Protein AF-A0AAN6GPB0-F1 (afdb_monomer)

Nearest PDB structures (foldseek):
  2bkr-assembly1_A  TM=7.597E-01  e=5.118E-11  Homo sapiens
  2bkq-assembly4_D  TM=7.577E-01  e=2.024E-08  Homo sapiens
  2g4d-assembly2_C  TM=6.267E-01  e=2.823E-06  Homo sapiens
  1tgz-assembly1_A  TM=6.254E-01  e=3.151E-06  Homo sapiens
  2ckg-assembly2_B  TM=5.865E-01  e=1.923E-06  Homo sapiens

Sequence (268 aa):
MANSDDPVAFSFNGSTVYDSDIQTLAPEEWVGDAIIMLLFSLLEEEAHSSDIELWSPAVVQLLCTTDESSLDPSTASSLFPPKRKINILPNSSTMSSHWSLLLIYSPPSSSHTTAYHFDSMEPHNAHAAARSNANFASAFDRMPTQIRAVGQGGWSTTSDQGDAGAGAVLQSQENAWDCGVYVLALTNGLVHRLSQSSIGGGRDERAQLERVISEVVEANGSPAFIESWRSSFCAWVRKWQEEANGGGGVWDKMEEVVEALGPWAPHE

Structure (mmCIF, N/CA/C/O backbone):
data_AF-A0AAN6GPB0-F1
#
_entry.id   AF-A0AAN6GPB0-F1
#
loop_
_atom_site.group_PDB
_atom_site.id
_atom_site.type_symbol
_atom_site.label_atom_id
_atom_site.label_alt_id
_atom_site.label_comp_id
_atom_site.label_asym_id
_atom_site.label_entity_id
_atom_site.label_seq_id
_atom_site.pdbx_PDB_ins_code
_atom_site.Cartn_x
_atom_site.Cartn_y
_atom_site.Cartn_z
_atom_site.occupancy
_atom_site.B_iso_or_equiv
_atom_site.auth_seq_id
_atom_site.auth_comp_id
_atom_site.auth_asym_id
_atom_site.auth_atom_id
_atom_site.pdbx_PDB_model_num
ATOM 1 N N . MET A 1 1 ? 2.583 -11.424 27.999 1.00 37.38 1 MET A N 1
ATOM 2 C CA . MET A 1 1 ? 1.436 -11.010 28.831 1.00 37.38 1 MET A CA 1
ATOM 3 C C . MET A 1 1 ? 0.702 -9.981 27.998 1.00 37.38 1 MET A C 1
ATOM 5 O O . MET A 1 1 ? 1.335 -8.994 27.657 1.00 37.38 1 MET A O 1
ATOM 9 N N . ALA A 1 2 ? -0.518 -10.274 27.542 1.00 39.88 2 ALA A N 1
ATOM 10 C CA . ALA A 1 2 ? -1.310 -9.303 26.790 1.00 39.88 2 ALA A CA 1
ATOM 11 C C . ALA A 1 2 ? -1.556 -8.099 27.705 1.00 39.88 2 ALA A C 1
ATOM 13 O O . ALA A 1 2 ? -1.964 -8.286 28.852 1.00 39.88 2 ALA A O 1
ATOM 14 N N . ASN A 1 3 ? -1.191 -6.907 27.247 1.00 43.50 3 ASN A N 1
ATOM 15 C CA . ASN A 1 3 ? -1.392 -5.691 28.015 1.00 43.50 3 ASN A CA 1
ATOM 16 C C . ASN A 1 3 ? -2.907 -5.483 28.139 1.00 43.50 3 ASN A C 1
ATOM 18 O O . ASN A 1 3 ? -3.593 -5.456 27.125 1.00 43.50 3 ASN A O 1
ATOM 22 N N . SER A 1 4 ? -3.443 -5.383 29.356 1.00 57.19 4 SER A N 1
ATOM 23 C CA . SER A 1 4 ? -4.879 -5.147 29.583 1.00 57.19 4 SER A CA 1
ATOM 24 C C . SER A 1 4 ? -5.341 -3.746 29.170 1.00 57.19 4 SER A C 1
ATOM 26 O O . SER A 1 4 ? -6.515 -3.430 29.336 1.00 57.19 4 SER A O 1
ATOM 28 N N . ASP A 1 5 ? -4.419 -2.913 28.687 1.00 84.00 5 ASP A N 1
ATOM 29 C CA . ASP A 1 5 ? -4.603 -1.473 28.521 1.00 84.00 5 ASP A CA 1
ATOM 30 C C . ASP A 1 5 ? -4.918 -1.057 27.073 1.00 84.00 5 ASP A C 1
ATOM 32 O O . ASP A 1 5 ? -5.225 0.108 26.847 1.00 84.00 5 ASP A O 1
ATOM 36 N N . ASP A 1 6 ? -4.872 -1.984 26.108 1.00 91.62 6 ASP A N 1
ATOM 37 C CA . ASP A 1 6 ? -5.216 -1.725 24.702 1.00 91.62 6 ASP A CA 1
ATOM 38 C C . ASP A 1 6 ? -6.155 -2.825 24.174 1.00 91.62 6 ASP A C 1
ATOM 40 O O . ASP A 1 6 ? -5.703 -3.936 23.869 1.00 91.62 6 ASP A O 1
ATOM 44 N N . PRO A 1 7 ? -7.478 -2.591 24.175 1.00 93.12 7 PRO A N 1
ATOM 45 C CA . PRO A 1 7 ? -8.447 -3.596 23.769 1.00 93.12 7 PRO A CA 1
ATOM 46 C C . PRO A 1 7 ? -8.415 -3.825 22.254 1.00 93.12 7 PRO A C 1
ATOM 48 O O . PRO A 1 7 ? -8.090 -2.942 21.462 1.00 93.12 7 PRO A O 1
ATOM 51 N N . VAL A 1 8 ? -8.789 -5.041 21.851 1.00 95.00 8 VAL A N 1
ATOM 52 C CA . VAL A 1 8 ? -9.062 -5.346 20.443 1.00 95.00 8 VAL A CA 1
ATOM 53 C C . VAL A 1 8 ? -10.293 -4.553 20.019 1.00 95.00 8 VAL A C 1
ATOM 55 O O . VAL A 1 8 ? -11.353 -4.723 20.621 1.00 95.00 8 VAL A O 1
ATOM 58 N N . ALA A 1 9 ? -10.157 -3.745 18.970 1.00 96.25 9 ALA A N 1
ATOM 59 C CA . ALA A 1 9 ? -11.273 -3.041 18.358 1.00 96.25 9 ALA A CA 1
ATOM 60 C C . ALA A 1 9 ? -12.100 -4.009 17.505 1.00 96.25 9 ALA A C 1
ATOM 62 O O . ALA A 1 9 ? -13.309 -4.118 17.682 1.00 96.25 9 ALA A O 1
ATOM 63 N N . PHE A 1 10 ? -11.446 -4.742 16.598 1.00 96.44 10 PHE A N 1
ATOM 64 C CA . PHE A 1 10 ? -12.061 -5.791 15.782 1.00 96.44 10 PHE A CA 1
ATOM 65 C C . PHE A 1 10 ? -11.001 -6.669 15.101 1.00 96.44 10 PHE A C 1
ATOM 67 O O . PHE A 1 10 ? -9.800 -6.404 15.157 1.00 96.44 10 PHE A O 1
ATOM 74 N N . SER A 1 11 ? -11.440 -7.736 14.438 1.00 95.38 11 SER A N 1
ATOM 75 C CA . SER A 1 11 ? -10.622 -8.530 13.523 1.00 95.38 11 SER A CA 1
ATOM 76 C C . SER A 1 11 ? -11.310 -8.694 12.172 1.00 95.38 11 SER A C 1
ATOM 78 O O . SER A 1 11 ? -12.523 -8.890 12.109 1.00 95.38 11 SER A O 1
ATOM 80 N N . PHE A 1 12 ? -10.523 -8.628 11.102 1.00 95.19 12 PHE A N 1
ATOM 81 C CA . PHE A 1 12 ? -10.982 -8.835 9.738 1.00 95.19 12 PHE A CA 1
ATOM 82 C C . PHE A 1 12 ? -10.009 -9.672 8.923 1.00 95.19 12 PHE A C 1
ATOM 84 O O . PHE A 1 12 ? -8.829 -9.331 8.854 1.00 95.19 12 PHE A O 1
ATOM 91 N N . ASN A 1 13 ? -10.505 -10.749 8.309 1.00 91.88 13 ASN A N 1
ATOM 92 C CA . ASN A 1 13 ? -9.720 -11.651 7.458 1.00 91.88 13 ASN A CA 1
ATOM 93 C C . ASN A 1 13 ? -8.367 -12.027 8.111 1.00 91.88 13 ASN A C 1
ATOM 95 O O . ASN A 1 13 ? -7.285 -11.825 7.563 1.00 91.88 13 ASN A O 1
ATOM 99 N N . GLY A 1 14 ? -8.421 -12.454 9.379 1.00 86.56 14 GLY A N 1
ATOM 100 C CA . GLY A 1 14 ? -7.241 -12.813 10.179 1.00 86.56 14 GLY A CA 1
ATOM 101 C C . GLY A 1 14 ? -6.353 -11.651 10.661 1.00 86.56 14 GLY A C 1
ATOM 102 O O . GLY A 1 14 ? -5.420 -11.895 11.425 1.00 86.56 14 GLY A O 1
ATOM 103 N N . SER A 1 15 ? -6.634 -10.403 10.274 1.00 89.56 15 SER A N 1
ATOM 104 C CA . SER A 1 15 ? -5.953 -9.200 10.776 1.00 89.56 15 SER A CA 1
ATOM 105 C C . SER A 1 15 ? -6.679 -8.642 11.996 1.00 89.56 15 SER A C 1
ATOM 107 O O . SER A 1 15 ? -7.864 -8.338 11.921 1.00 89.56 15 SER A O 1
ATOM 109 N N . THR A 1 16 ? -5.982 -8.477 13.118 1.00 94.62 16 THR A N 1
ATOM 110 C CA . THR A 1 16 ? -6.544 -7.885 14.343 1.00 94.62 16 THR A CA 1
ATOM 111 C C . THR A 1 16 ? -6.118 -6.427 14.467 1.00 94.62 16 THR A C 1
ATOM 113 O O . THR A 1 16 ? -4.934 -6.127 14.336 1.00 94.62 16 THR A O 1
ATOM 116 N N . VAL A 1 17 ? -7.083 -5.550 14.744 1.00 96.94 17 VAL A N 1
ATOM 117 C CA . VAL A 1 17 ? -6.896 -4.108 14.939 1.00 96.94 17 VAL A CA 1
ATOM 118 C C . VAL A 1 17 ? -7.246 -3.768 16.385 1.00 96.94 17 VAL A C 1
ATOM 120 O O . VAL A 1 17 ? -8.299 -4.177 16.884 1.00 96.94 17 VAL A O 1
ATOM 123 N N . TYR A 1 18 ? -6.368 -3.030 17.057 1.00 96.88 18 TYR A N 1
ATOM 124 C CA . TYR A 1 18 ? -6.558 -2.548 18.424 1.00 96.88 18 TYR A CA 1
ATOM 125 C C . TYR A 1 18 ? -7.022 -1.087 18.439 1.00 96.88 18 TYR A C 1
ATOM 127 O O . TYR A 1 18 ? -6.919 -0.369 17.440 1.00 96.88 18 TYR A O 1
ATOM 135 N N . ASP A 1 19 ? -7.526 -0.624 19.581 1.00 96.06 19 ASP A N 1
ATOM 136 C CA . ASP A 1 19 ? -7.949 0.770 19.745 1.00 96.06 19 ASP A CA 1
ATOM 137 C C . ASP A 1 19 ? -6.802 1.752 19.462 1.00 96.06 19 ASP A C 1
ATOM 139 O O . ASP A 1 19 ? -7.017 2.785 18.818 1.00 96.06 19 ASP A O 1
ATOM 143 N N . SER A 1 20 ? -5.580 1.429 19.899 1.00 96.94 20 SER A N 1
ATOM 144 C CA . SER A 1 20 ? -4.397 2.251 19.621 1.00 96.94 20 SER A CA 1
ATOM 145 C C . SER A 1 20 ? -4.041 2.321 18.130 1.00 96.94 20 SER A C 1
ATOM 147 O O . SER A 1 20 ? -3.621 3.377 17.656 1.00 96.94 20 SER A O 1
ATOM 149 N N . ASP A 1 21 ? -4.292 1.261 17.355 1.00 97.81 21 ASP A N 1
ATOM 150 C CA . ASP A 1 21 ? -4.063 1.268 15.907 1.00 97.81 21 ASP A CA 1
ATOM 151 C C . ASP A 1 21 ? -4.998 2.265 15.212 1.00 97.81 21 ASP A C 1
ATOM 153 O O . ASP A 1 21 ? -4.566 3.039 14.355 1.00 97.81 21 ASP A O 1
ATOM 157 N N . ILE A 1 22 ? -6.273 2.309 15.614 1.00 97.44 22 ILE A N 1
ATOM 158 C CA . ILE A 1 22 ? -7.265 3.248 15.061 1.00 97.44 22 ILE A CA 1
ATOM 159 C C . ILE A 1 22 ? -6.884 4.699 15.379 1.00 97.44 22 ILE A C 1
ATOM 161 O O . ILE A 1 22 ? -7.144 5.597 14.573 1.00 97.44 22 ILE A O 1
ATOM 165 N N . GLN A 1 23 ? -6.232 4.955 16.518 1.00 96.88 23 GLN A N 1
ATOM 166 C CA . GLN A 1 23 ? -5.749 6.298 16.858 1.00 96.88 23 GLN A CA 1
ATOM 167 C C . GLN A 1 23 ? -4.729 6.821 15.839 1.00 96.88 23 GLN A C 1
ATOM 169 O O . GLN A 1 23 ? -4.711 8.023 15.591 1.00 96.88 23 GLN A O 1
ATOM 174 N N . THR A 1 24 ? -3.977 5.947 15.159 1.00 97.12 24 THR A N 1
ATOM 175 C CA . THR A 1 24 ? -3.015 6.357 14.117 1.00 97.12 24 THR A CA 1
ATOM 176 C C . THR A 1 24 ? -3.666 7.012 12.888 1.00 97.12 24 THR A C 1
ATOM 178 O O . THR A 1 24 ? -2.996 7.703 12.118 1.00 97.12 24 THR A O 1
ATOM 181 N N . LEU A 1 25 ? -4.985 6.849 12.715 1.00 96.88 25 LEU A N 1
ATOM 182 C CA . LEU A 1 25 ? -5.784 7.527 11.688 1.00 96.88 25 LEU A CA 1
ATOM 183 C C . LEU A 1 25 ? -6.300 8.909 12.118 1.00 96.88 25 LEU A C 1
ATOM 185 O O . LEU A 1 25 ? -6.892 9.616 11.299 1.00 96.88 25 LEU A O 1
ATOM 189 N N . ALA A 1 26 ? -6.115 9.318 13.376 1.00 95.88 26 ALA A N 1
ATOM 190 C CA . ALA A 1 26 ? -6.510 10.650 13.828 1.00 95.88 26 ALA A CA 1
ATOM 191 C C . ALA A 1 26 ? -5.712 11.751 13.096 1.00 95.88 26 ALA A C 1
ATOM 193 O O . ALA A 1 26 ? -4.647 11.475 12.540 1.00 95.88 26 ALA A O 1
ATOM 194 N N . PRO A 1 27 ? -6.208 13.000 13.041 1.00 94.50 27 PRO A N 1
ATOM 195 C CA . PRO A 1 27 ? -5.426 14.111 12.506 1.00 94.50 27 PRO A CA 1
ATOM 196 C C . PRO A 1 27 ? -4.068 14.215 13.204 1.00 94.50 27 PRO A C 1
ATOM 198 O O . PRO A 1 27 ? -3.982 13.984 14.405 1.00 94.50 27 PRO A O 1
ATOM 201 N N . GLU A 1 28 ? -3.031 14.574 12.449 1.00 95.44 28 GLU A N 1
ATOM 202 C CA . GLU A 1 28 ? -1.655 14.751 12.943 1.00 95.44 28 GLU A CA 1
ATOM 203 C C . GLU A 1 28 ? -0.928 13.471 13.399 1.00 95.44 28 GLU A C 1
ATOM 205 O O . GLU A 1 28 ? 0.265 13.518 13.698 1.00 95.44 28 GLU A O 1
ATOM 210 N N . GLU A 1 29 ? -1.593 12.313 13.360 1.00 96.69 29 GLU A N 1
ATOM 211 C CA . GLU A 1 29 ? -1.015 11.024 13.745 1.00 96.69 29 GLU A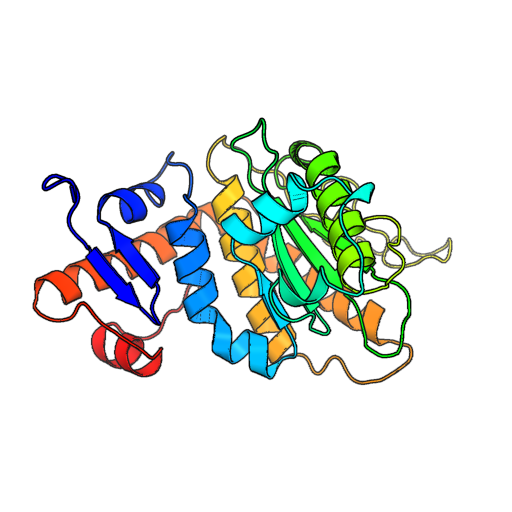 CA 1
ATOM 212 C C . GLU A 1 29 ? -0.429 10.245 12.562 1.00 96.69 29 GLU A C 1
ATOM 214 O O . GLU A 1 29 ? -0.862 10.357 11.407 1.00 96.69 29 GLU A O 1
ATOM 219 N N . TRP A 1 30 ? 0.583 9.432 12.856 1.00 95.69 30 TRP A N 1
ATOM 220 C CA . TRP A 1 30 ? 1.328 8.670 11.857 1.00 95.69 30 TRP A CA 1
ATOM 221 C C . TRP A 1 30 ? 0.726 7.281 11.712 1.00 95.69 30 TRP A C 1
ATOM 223 O O . TRP A 1 30 ? 0.747 6.506 12.664 1.00 95.69 30 TRP A O 1
ATOM 233 N N . VAL A 1 31 ? 0.233 6.961 10.514 1.00 96.06 31 VAL A N 1
ATOM 234 C CA . VAL A 1 31 ? -0.371 5.657 10.206 1.00 96.06 31 VAL A CA 1
ATOM 235 C C . VAL A 1 31 ? 0.607 4.521 10.523 1.00 96.06 31 VAL A C 1
ATOM 237 O O . VAL A 1 31 ? 1.743 4.512 10.038 1.00 96.06 31 VAL A O 1
ATOM 240 N N . GLY A 1 32 ? 0.140 3.557 11.318 1.00 94.88 32 GLY A N 1
ATOM 241 C CA . GLY A 1 32 ? 0.897 2.360 11.683 1.00 94.88 32 GLY A CA 1
ATOM 242 C C . GLY A 1 32 ? 0.669 1.167 10.749 1.00 94.88 32 GLY A C 1
ATOM 243 O O . GLY A 1 32 ? -0.266 1.138 9.944 1.00 94.88 32 GLY A O 1
ATOM 244 N N . ASP A 1 33 ? 1.506 0.139 10.910 1.00 95.62 33 ASP A N 1
ATOM 245 C CA . ASP A 1 33 ? 1.480 -1.097 10.118 1.00 95.62 33 ASP A CA 1
ATOM 246 C C . ASP A 1 33 ? 0.108 -1.781 10.121 1.00 95.62 33 ASP A C 1
ATOM 248 O O . ASP A 1 33 ? -0.338 -2.259 9.080 1.00 95.62 33 ASP A O 1
ATOM 252 N N . ALA A 1 34 ? -0.579 -1.816 11.268 1.00 96.56 34 ALA A N 1
ATOM 253 C CA . ALA A 1 34 ? -1.872 -2.485 11.416 1.00 96.56 34 ALA A CA 1
ATOM 254 C C . ALA A 1 34 ? -2.956 -1.876 10.515 1.00 96.56 34 ALA A C 1
ATOM 256 O O . ALA A 1 34 ? -3.773 -2.600 9.951 1.00 96.56 34 ALA A O 1
ATOM 257 N N . ILE A 1 35 ? -2.931 -0.557 10.316 1.00 97.62 35 ILE A N 1
ATOM 258 C CA . ILE A 1 35 ? -3.880 0.142 9.444 1.00 97.62 35 ILE A CA 1
ATOM 259 C C . ILE A 1 35 ? -3.557 -0.088 7.964 1.00 97.62 35 ILE A C 1
ATOM 261 O O . ILE A 1 35 ? -4.471 -0.269 7.157 1.00 97.62 35 ILE A O 1
ATOM 265 N N . ILE A 1 36 ? -2.271 -0.144 7.600 1.00 97.31 36 ILE A N 1
ATOM 266 C CA . ILE A 1 36 ? -1.849 -0.555 6.250 1.00 97.31 36 ILE A CA 1
ATOM 267 C C . ILE A 1 36 ? -2.301 -1.993 5.979 1.00 97.31 36 ILE A C 1
ATOM 269 O O . ILE A 1 36 ? -2.887 -2.270 4.933 1.00 97.31 36 ILE A O 1
ATOM 273 N N . MET A 1 37 ? -2.096 -2.886 6.949 1.00 96.56 37 MET A N 1
ATOM 274 C CA . MET A 1 37 ? -2.528 -4.278 6.862 1.00 96.56 37 MET A CA 1
ATOM 275 C C . MET A 1 37 ? -4.040 -4.427 6.766 1.00 96.56 37 MET A C 1
ATOM 277 O O . MET A 1 37 ? -4.502 -5.225 5.958 1.00 96.56 37 MET A O 1
ATOM 281 N N . LEU A 1 38 ? -4.813 -3.640 7.517 1.00 96.56 38 LEU A N 1
ATOM 282 C CA . LEU A 1 38 ? -6.269 -3.631 7.407 1.00 96.56 38 LEU A CA 1
ATOM 283 C C . LEU A 1 38 ? -6.710 -3.323 5.972 1.00 96.56 38 LEU A C 1
ATOM 285 O O . LEU A 1 38 ? -7.510 -4.067 5.408 1.00 96.56 38 LEU A O 1
ATOM 289 N N . LEU A 1 39 ? -6.168 -2.261 5.362 1.00 96.38 39 LEU A N 1
ATOM 290 C CA . LEU A 1 39 ? -6.501 -1.928 3.977 1.00 96.38 39 LEU A CA 1
ATOM 291 C C . LEU A 1 39 ? -6.080 -3.040 3.008 1.00 96.38 39 LEU A C 1
ATOM 293 O O . LEU A 1 39 ? -6.816 -3.351 2.077 1.00 96.38 39 LEU A O 1
ATOM 297 N N . PHE A 1 40 ? -4.916 -3.652 3.212 1.00 96.50 40 PHE A N 1
ATOM 298 C CA . PHE A 1 40 ? -4.441 -4.716 2.328 1.00 96.50 40 PHE A CA 1
ATOM 299 C C . PHE A 1 40 ? -5.352 -5.941 2.396 1.00 96.50 40 PHE A C 1
ATOM 301 O O . PHE A 1 40 ? -5.715 -6.480 1.354 1.00 96.50 40 PHE A O 1
ATOM 308 N N . SER A 1 41 ? -5.801 -6.310 3.595 1.00 95.19 41 SER A N 1
ATOM 309 C CA . SER A 1 41 ? -6.773 -7.384 3.798 1.00 95.19 41 SER A CA 1
ATOM 310 C C . SER A 1 41 ? -8.115 -7.082 3.127 1.00 95.19 41 SER A C 1
ATOM 312 O O . SER A 1 41 ? -8.726 -7.987 2.568 1.00 95.19 41 SER A O 1
ATOM 314 N N . LEU A 1 42 ? -8.565 -5.820 3.132 1.00 93.56 42 LEU A N 1
ATOM 315 C CA . LEU A 1 42 ? -9.791 -5.389 2.439 1.00 93.56 42 LEU A CA 1
ATOM 316 C C . LEU A 1 42 ? -9.693 -5.502 0.914 1.00 93.56 42 LEU A C 1
ATOM 318 O O . LEU A 1 42 ? -10.694 -5.745 0.246 1.00 93.56 42 LEU A O 1
ATOM 322 N N . LEU A 1 43 ? -8.494 -5.305 0.369 1.00 94.19 43 LEU A N 1
ATOM 323 C CA . LEU A 1 43 ? -8.232 -5.293 -1.069 1.00 94.19 43 LEU A CA 1
ATOM 324 C C . LEU A 1 43 ? -7.764 -6.653 -1.610 1.00 94.19 43 LEU A C 1
ATOM 326 O O . LEU A 1 43 ? -7.603 -6.794 -2.821 1.00 94.19 43 LEU A O 1
ATOM 330 N N . GLU A 1 44 ? -7.521 -7.638 -0.742 1.00 94.62 44 GLU A N 1
ATOM 331 C CA . GLU A 1 44 ? -6.822 -8.883 -1.076 1.00 94.62 44 GLU A CA 1
ATOM 332 C C . GLU A 1 44 ? -7.500 -9.660 -2.212 1.00 94.62 44 GLU A C 1
ATOM 334 O O . GLU A 1 44 ? -6.848 -10.025 -3.192 1.00 94.62 44 GLU A O 1
ATOM 339 N N . GLU A 1 45 ? -8.812 -9.893 -2.117 1.00 93.44 45 GLU A N 1
ATOM 340 C CA . GLU A 1 45 ? -9.549 -10.662 -3.126 1.00 93.44 45 GLU A CA 1
ATOM 341 C C . GLU A 1 45 ? -9.507 -9.978 -4.499 1.00 93.44 45 GLU A C 1
ATOM 343 O O . GLU A 1 45 ? -9.193 -10.604 -5.519 1.00 93.44 45 GLU A O 1
ATOM 348 N N . GLU A 1 46 ? -9.757 -8.670 -4.523 1.00 93.38 46 GLU A N 1
ATOM 349 C CA . GLU A 1 46 ? -9.738 -7.871 -5.742 1.00 93.38 46 GLU A CA 1
ATOM 350 C C . GLU A 1 46 ? -8.335 -7.824 -6.366 1.00 93.38 46 GLU A C 1
ATOM 352 O O . GLU A 1 46 ? -8.175 -8.052 -7.573 1.00 93.38 46 GLU A O 1
ATOM 357 N N . ALA A 1 47 ? -7.307 -7.613 -5.541 1.00 95.75 47 ALA A N 1
ATOM 358 C CA . ALA A 1 47 ? -5.911 -7.632 -5.956 1.00 95.75 47 ALA A CA 1
ATOM 359 C C . ALA A 1 47 ? -5.533 -8.994 -6.562 1.00 95.75 47 ALA A C 1
ATOM 361 O O . ALA A 1 47 ? -5.021 -9.064 -7.685 1.00 95.75 47 ALA A O 1
ATOM 362 N N . HIS A 1 48 ? -5.864 -10.091 -5.881 1.00 95.62 48 HIS A N 1
ATOM 363 C CA . HIS A 1 48 ? -5.558 -11.444 -6.337 1.00 95.62 48 HIS A CA 1
ATOM 364 C C . HIS A 1 48 ? -6.270 -11.818 -7.636 1.00 95.62 48 HIS A C 1
ATOM 366 O O . HIS A 1 48 ? -5.657 -12.476 -8.487 1.00 95.62 48 HIS A O 1
ATOM 372 N N . SER A 1 49 ? -7.519 -11.377 -7.819 1.00 94.00 49 SER A N 1
ATOM 373 C CA . SER A 1 49 ? -8.270 -11.571 -9.069 1.00 94.00 49 SER A CA 1
ATOM 374 C C . SER A 1 49 ? -7.609 -10.882 -10.273 1.00 94.00 49 SER A C 1
ATOM 376 O O . SER A 1 49 ? -7.800 -11.300 -11.416 1.00 94.00 49 SER A O 1
ATOM 378 N N . SER A 1 50 ? -6.760 -9.890 -9.997 1.00 93.69 50 SER A N 1
ATOM 379 C CA . SER A 1 50 ? -6.084 -9.031 -10.973 1.00 93.69 50 SER A CA 1
ATOM 380 C C . SER A 1 50 ? -4.583 -9.323 -11.101 1.00 93.69 50 SER A C 1
ATOM 382 O O . SER A 1 50 ? -3.852 -8.548 -11.717 1.00 93.69 50 SER A O 1
ATOM 384 N N . ASP A 1 51 ? -4.110 -10.439 -10.531 1.00 95.44 51 ASP A N 1
ATOM 385 C CA . ASP A 1 51 ? -2.690 -10.824 -10.492 1.00 95.44 51 ASP A CA 1
ATOM 386 C C . ASP A 1 51 ? -1.795 -9.748 -9.832 1.00 95.44 51 ASP A C 1
ATOM 388 O O . ASP A 1 51 ? -0.704 -9.410 -10.312 1.00 95.44 51 ASP A O 1
ATOM 392 N N . ILE A 1 52 ? -2.287 -9.206 -8.712 1.00 97.19 52 ILE A N 1
ATOM 393 C CA . ILE A 1 52 ? -1.606 -8.246 -7.836 1.00 97.19 52 ILE A CA 1
ATOM 394 C C . ILE A 1 52 ? -1.383 -8.896 -6.470 1.00 97.19 52 ILE A C 1
ATOM 396 O O . ILE A 1 52 ? -2.317 -9.459 -5.912 1.00 97.19 52 ILE A O 1
ATOM 400 N N . GLU A 1 53 ? -0.166 -8.822 -5.931 1.00 97.94 53 GLU A N 1
ATOM 401 C CA . GLU A 1 53 ? 0.147 -9.235 -4.555 1.00 97.94 53 GLU A CA 1
ATOM 402 C C . GLU A 1 53 ? 0.397 -7.993 -3.693 1.00 97.94 53 GLU A C 1
ATOM 404 O O . GLU A 1 53 ? 1.146 -7.099 -4.098 1.00 97.94 53 GLU A O 1
ATOM 409 N N . LEU A 1 54 ? -0.188 -7.946 -2.497 1.00 98.06 54 LEU A N 1
ATOM 410 C CA . LEU A 1 54 ? 0.023 -6.870 -1.528 1.00 98.06 54 LEU A CA 1
ATOM 411 C C . LEU A 1 54 ? 0.926 -7.381 -0.397 1.00 98.06 54 LEU A C 1
ATOM 413 O O . LEU A 1 54 ? 0.549 -8.271 0.359 1.00 98.06 54 LEU A O 1
ATOM 417 N N . TRP A 1 55 ? 2.144 -6.852 -0.286 1.00 97.56 55 TRP A N 1
ATOM 418 C CA . TRP A 1 55 ? 3.125 -7.343 0.690 1.00 97.56 55 TRP A CA 1
ATOM 419 C C . TRP A 1 5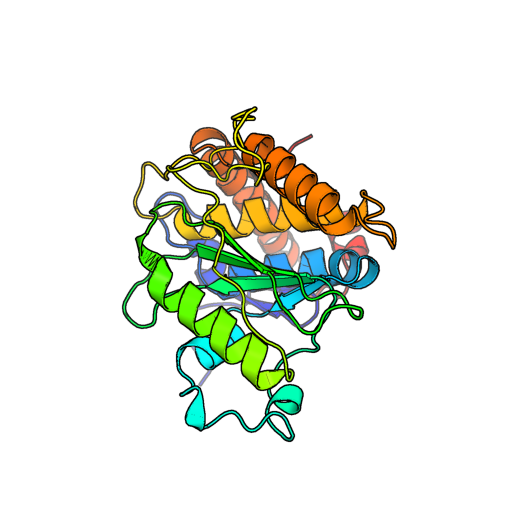5 ? 3.003 -6.597 2.015 1.00 97.56 55 TRP A C 1
ATOM 421 O O . TRP A 1 55 ? 3.034 -5.373 2.034 1.00 97.56 55 TRP A O 1
ATOM 431 N N . SER A 1 56 ? 2.934 -7.309 3.139 1.00 95.44 56 SER A N 1
ATOM 432 C CA . SER A 1 56 ? 2.821 -6.656 4.449 1.00 95.44 56 SER A CA 1
ATOM 433 C C . SER A 1 56 ? 4.028 -5.761 4.779 1.00 95.44 56 SER A C 1
ATOM 435 O O . SER A 1 56 ? 5.152 -6.086 4.376 1.00 95.44 56 SER A O 1
ATOM 437 N N . PRO A 1 57 ? 3.855 -4.686 5.578 1.00 95.25 57 PRO A N 1
ATOM 438 C CA . PRO A 1 57 ? 4.970 -3.859 6.046 1.00 95.25 57 PRO A CA 1
ATOM 439 C C . PRO A 1 57 ? 6.102 -4.674 6.687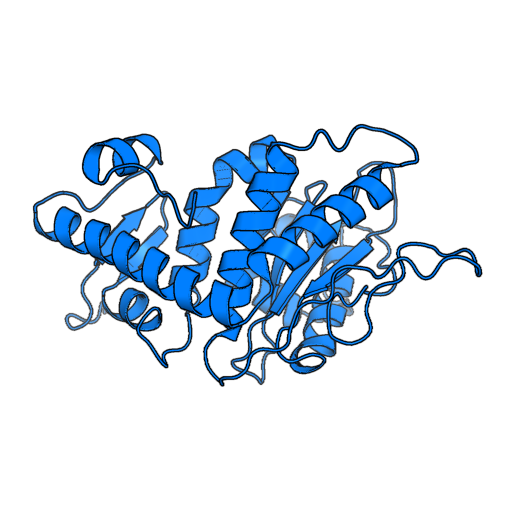 1.00 95.25 57 PRO A C 1
ATOM 441 O O . PRO A 1 57 ? 7.273 -4.452 6.391 1.00 95.25 57 PRO A O 1
ATOM 444 N N . ALA A 1 58 ? 5.764 -5.693 7.485 1.00 93.31 58 ALA A N 1
ATOM 445 C CA . ALA A 1 58 ? 6.744 -6.575 8.117 1.00 93.31 58 ALA A CA 1
ATOM 446 C C . ALA A 1 58 ? 7.576 -7.378 7.098 1.00 93.31 58 ALA A C 1
ATOM 448 O O . ALA A 1 58 ? 8.792 -7.514 7.252 1.00 93.31 58 ALA A O 1
ATOM 449 N N . VAL A 1 59 ? 6.940 -7.889 6.038 1.00 94.12 59 VAL A N 1
ATOM 450 C CA . VAL A 1 59 ? 7.630 -8.600 4.950 1.00 94.12 59 VAL A CA 1
ATOM 451 C C . VAL A 1 59 ? 8.528 -7.644 4.167 1.00 94.12 59 VAL A C 1
ATOM 453 O O . VAL A 1 59 ? 9.671 -7.989 3.867 1.00 94.12 59 VAL A O 1
ATOM 456 N N . VAL A 1 60 ? 8.051 -6.436 3.857 1.00 94.81 60 VAL A N 1
ATOM 457 C CA . VAL A 1 60 ? 8.859 -5.429 3.151 1.00 94.81 60 VAL A CA 1
ATOM 458 C C . VAL A 1 60 ? 10.040 -4.976 4.008 1.00 94.81 60 VAL A C 1
ATOM 460 O O . VAL A 1 60 ? 11.146 -4.830 3.494 1.00 94.81 60 VAL A O 1
ATOM 463 N N . GLN A 1 61 ? 9.867 -4.848 5.322 1.00 92.06 61 GLN A N 1
ATOM 464 C CA . GLN A 1 61 ? 10.962 -4.536 6.238 1.00 92.06 61 GLN A CA 1
ATOM 465 C C . GLN A 1 61 ? 12.012 -5.654 6.281 1.00 92.06 61 GLN A C 1
ATOM 467 O O . GLN A 1 61 ? 13.216 -5.371 6.270 1.00 92.06 61 GLN A O 1
ATOM 472 N N . LEU A 1 62 ? 11.589 -6.924 6.284 1.00 91.38 62 LEU A N 1
ATOM 473 C CA . LEU A 1 62 ? 12.504 -8.059 6.132 1.00 91.38 62 LEU A CA 1
ATOM 474 C C . LEU A 1 62 ? 13.259 -7.962 4.800 1.00 91.38 62 LEU A C 1
ATOM 476 O O . LEU A 1 62 ? 14.486 -8.065 4.776 1.00 91.38 62 LEU A O 1
ATOM 480 N N . LEU A 1 63 ? 12.550 -7.679 3.705 1.00 91.25 63 LEU A N 1
ATOM 481 C CA . LEU A 1 63 ? 13.153 -7.484 2.390 1.00 91.25 63 LEU A CA 1
ATOM 482 C C . LEU A 1 63 ? 14.175 -6.331 2.399 1.00 91.25 63 LEU A C 1
ATOM 484 O O . LEU A 1 63 ? 15.264 -6.491 1.869 1.00 91.25 63 LEU A O 1
ATOM 488 N N . CYS A 1 64 ? 13.885 -5.203 3.049 1.00 88.56 64 CYS A N 1
ATOM 489 C CA . CYS A 1 64 ? 14.775 -4.039 3.167 1.00 88.56 64 CYS A CA 1
ATOM 490 C C . CYS A 1 64 ? 15.993 -4.248 4.081 1.00 88.56 64 CYS A C 1
ATOM 492 O O . CYS A 1 64 ? 16.998 -3.538 3.960 1.00 88.56 64 CYS A O 1
ATOM 494 N N . THR A 1 65 ? 15.912 -5.166 5.039 1.00 87.19 65 THR A N 1
ATOM 495 C CA . THR A 1 65 ? 16.987 -5.412 6.018 1.00 87.19 65 THR A CA 1
ATOM 496 C C . THR A 1 65 ? 17.870 -6.593 5.644 1.00 87.19 65 THR A C 1
ATOM 498 O O . THR A 1 65 ? 19.002 -6.675 6.120 1.00 87.19 65 THR A O 1
ATOM 501 N N . THR A 1 66 ? 17.384 -7.473 4.770 1.00 87.69 66 THR A N 1
ATOM 502 C CA . THR A 1 66 ? 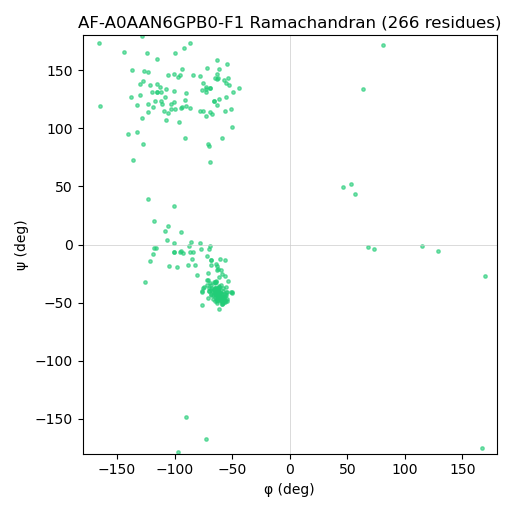18.144 -8.621 4.279 1.00 87.69 66 THR A CA 1
ATOM 503 C C . THR A 1 66 ? 19.289 -8.160 3.379 1.00 87.69 66 THR A C 1
ATOM 505 O O . THR A 1 66 ? 19.115 -7.301 2.512 1.00 87.69 66 THR A O 1
ATOM 508 N N . ASP A 1 67 ? 20.476 -8.725 3.585 1.00 85.44 67 ASP A N 1
ATOM 509 C CA . ASP A 1 67 ? 21.603 -8.504 2.683 1.00 85.44 67 ASP A CA 1
ATOM 510 C C . ASP A 1 67 ? 21.365 -9.273 1.377 1.00 85.44 67 ASP A C 1
ATOM 512 O O . ASP A 1 67 ? 21.046 -10.462 1.410 1.00 85.44 67 ASP A O 1
ATOM 516 N N . GLU A 1 68 ? 21.535 -8.620 0.229 1.00 77.69 68 GLU A N 1
ATOM 517 C CA . GLU A 1 68 ? 21.299 -9.218 -1.093 1.00 77.69 68 GLU A CA 1
ATOM 518 C C . GLU A 1 68 ? 22.113 -10.508 -1.271 1.00 77.69 68 GLU A C 1
ATOM 520 O O . GLU A 1 68 ? 21.617 -11.497 -1.807 1.00 77.69 68 GLU A O 1
ATOM 525 N N . SER A 1 69 ? 23.337 -10.532 -0.728 1.00 78.50 69 SER A N 1
ATOM 526 C CA . SER A 1 69 ? 24.240 -11.689 -0.780 1.00 78.50 69 SER A CA 1
ATOM 527 C C . SER A 1 69 ? 23.714 -12.933 -0.048 1.00 78.50 69 SER A C 1
ATOM 529 O O . SER A 1 69 ? 24.192 -14.041 -0.291 1.00 78.50 69 SER A O 1
ATOM 531 N N . SER A 1 70 ? 22.734 -12.756 0.842 1.00 80.56 70 SER A N 1
ATOM 532 C CA . SER A 1 70 ? 22.117 -13.825 1.632 1.00 80.56 70 SER A CA 1
ATOM 533 C C . SER A 1 70 ? 20.844 -14.402 1.003 1.00 80.56 70 SER A C 1
ATOM 535 O O . SER A 1 70 ? 20.310 -15.392 1.505 1.00 80.56 70 SER A O 1
ATOM 537 N N . LEU A 1 71 ? 20.373 -13.820 -0.104 1.00 83.44 71 LEU A N 1
ATOM 538 C CA . LEU A 1 71 ? 19.206 -14.291 -0.841 1.00 83.44 71 LEU A CA 1
ATOM 539 C C . LEU A 1 71 ? 19.639 -15.287 -1.919 1.00 83.44 71 LEU A C 1
ATOM 541 O O . LEU A 1 71 ? 19.949 -14.912 -3.044 1.00 83.44 71 LEU A O 1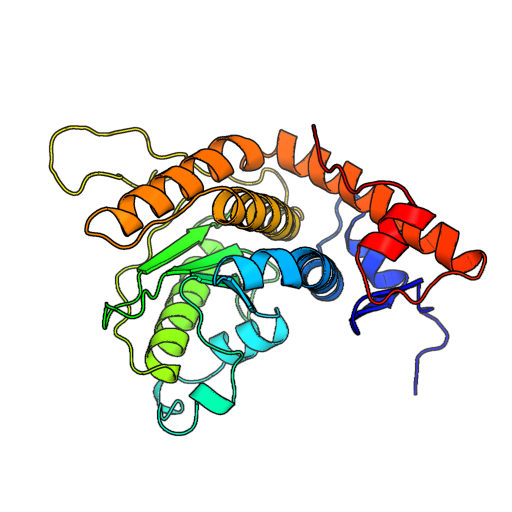
ATOM 545 N N . ASP A 1 72 ? 19.649 -16.573 -1.574 1.00 82.81 72 ASP A N 1
ATOM 546 C CA . ASP A 1 72 ? 19.741 -17.646 -2.566 1.00 82.81 72 ASP A CA 1
ATOM 547 C C . ASP A 1 72 ? 18.359 -17.835 -3.223 1.00 82.81 72 ASP A C 1
ATOM 549 O O . ASP A 1 72 ? 17.435 -18.271 -2.528 1.00 82.81 72 ASP A O 1
ATOM 553 N N . PRO A 1 73 ? 18.185 -17.576 -4.535 1.00 79.69 73 PRO A N 1
ATOM 554 C CA . PRO A 1 73 ? 16.884 -17.683 -5.205 1.00 79.69 73 PRO A CA 1
ATOM 555 C C . PRO A 1 73 ? 16.221 -19.063 -5.055 1.00 79.69 73 PRO A C 1
ATOM 557 O O . PRO A 1 73 ? 14.991 -19.170 -5.051 1.00 79.69 73 PRO A O 1
ATOM 560 N N . SER A 1 74 ? 17.020 -20.127 -4.880 1.00 79.69 74 SER A N 1
ATOM 561 C CA . SER A 1 74 ? 16.522 -21.498 -4.706 1.00 79.69 74 SER A CA 1
ATOM 562 C C . SER A 1 74 ? 15.787 -21.726 -3.379 1.00 79.69 74 SER A C 1
ATOM 564 O O . SER A 1 74 ? 15.031 -22.690 -3.258 1.00 79.69 74 SER A O 1
ATOM 566 N N . THR A 1 75 ? 15.969 -20.832 -2.400 1.00 82.69 75 THR A N 1
ATOM 567 C CA . THR A 1 75 ? 15.332 -20.906 -1.074 1.00 82.69 75 THR A CA 1
ATOM 568 C C . THR A 1 75 ? 14.561 -19.635 -0.710 1.00 82.69 75 THR A C 1
ATOM 570 O O . THR A 1 75 ? 13.510 -19.720 -0.073 1.00 82.69 75 THR A O 1
ATOM 573 N N . ALA A 1 76 ? 15.018 -18.468 -1.168 1.00 83.19 76 ALA A N 1
ATOM 574 C CA . ALA A 1 76 ? 14.468 -17.159 -0.834 1.00 83.19 76 ALA A CA 1
ATOM 575 C C . ALA A 1 76 ? 13.008 -16.993 -1.265 1.00 83.19 76 ALA A C 1
ATOM 577 O O . ALA A 1 76 ? 12.216 -16.436 -0.512 1.00 83.19 76 ALA A O 1
ATOM 578 N N . SER A 1 77 ? 12.621 -17.535 -2.422 1.00 81.44 77 SER A N 1
ATOM 579 C CA . SER A 1 77 ? 11.234 -17.461 -2.906 1.00 81.44 77 SER A CA 1
ATOM 580 C C . SER A 1 77 ? 10.209 -18.097 -1.957 1.00 81.44 77 SER A C 1
ATOM 582 O O . SER A 1 77 ? 9.040 -17.732 -2.007 1.00 81.44 77 SER A O 1
ATOM 584 N N . SER A 1 78 ? 10.634 -19.008 -1.071 1.00 85.50 78 SER A N 1
ATOM 585 C CA . SER A 1 78 ? 9.770 -19.614 -0.046 1.00 85.50 78 SER A CA 1
ATOM 586 C C . SER A 1 78 ? 9.644 -18.790 1.241 1.00 85.50 78 SER A C 1
ATOM 588 O O . SER A 1 78 ? 8.786 -19.084 2.070 1.00 85.50 78 SER A O 1
ATOM 590 N N . LEU A 1 79 ? 10.496 -17.773 1.418 1.00 86.38 79 LEU A N 1
ATOM 591 C CA . LEU A 1 79 ? 10.509 -16.890 2.589 1.00 86.38 79 LEU A CA 1
ATOM 592 C C . LEU A 1 79 ? 9.585 -15.678 2.427 1.00 86.38 79 LEU A C 1
ATOM 594 O O . LEU A 1 79 ? 9.254 -15.027 3.416 1.00 86.38 79 LEU A O 1
ATOM 598 N N . PHE A 1 80 ? 9.193 -15.369 1.192 1.00 92.75 80 PHE A N 1
ATOM 599 C CA . PHE A 1 80 ? 8.391 -14.201 0.850 1.00 92.75 80 PHE A CA 1
ATOM 600 C C . PHE A 1 80 ? 7.022 -14.609 0.291 1.00 92.75 80 PHE A C 1
ATOM 602 O O . PHE A 1 80 ? 6.866 -15.734 -0.191 1.00 92.75 80 PHE A O 1
ATOM 609 N N . PRO A 1 81 ? 6.026 -13.704 0.326 1.00 94.62 81 PRO A N 1
ATOM 610 C CA . PRO A 1 81 ? 4.761 -13.910 -0.362 1.00 94.62 81 PRO A CA 1
ATOM 611 C C . PRO A 1 81 ? 4.958 -14.217 -1.854 1.00 94.62 81 PRO A C 1
ATOM 613 O O . PRO A 1 81 ? 5.976 -13.827 -2.441 1.00 94.62 81 PRO A O 1
ATOM 616 N N . PRO A 1 82 ? 3.999 -14.903 -2.497 1.00 93.94 82 PRO A N 1
ATOM 617 C CA . PRO A 1 82 ? 4.103 -15.265 -3.902 1.00 93.94 82 PRO A CA 1
ATOM 618 C C . PRO A 1 82 ? 4.350 -14.059 -4.812 1.00 93.94 82 PRO A C 1
ATOM 620 O O . PRO A 1 82 ? 3.720 -13.012 -4.699 1.00 93.94 82 PRO A O 1
ATOM 623 N N . LYS A 1 83 ? 5.230 -14.235 -5.798 1.00 94.69 83 LYS A N 1
ATOM 624 C CA . LYS A 1 83 ? 5.437 -13.241 -6.851 1.00 94.69 83 LYS A CA 1
ATOM 625 C C . LYS A 1 83 ? 4.280 -13.264 -7.848 1.00 94.69 83 LYS A C 1
ATOM 627 O O . LYS A 1 83 ? 4.176 -14.200 -8.646 1.00 94.69 83 LYS A O 1
ATOM 632 N N . ARG A 1 84 ? 3.518 -12.178 -7.923 1.00 95.62 84 ARG A N 1
ATOM 633 C CA . ARG A 1 84 ? 2.496 -11.963 -8.966 1.00 95.62 84 ARG A CA 1
ATOM 634 C C . ARG A 1 84 ? 2.996 -11.104 -10.127 1.00 95.62 84 ARG A C 1
ATOM 636 O O . ARG A 1 84 ? 4.189 -10.760 -10.164 1.00 95.62 84 ARG A O 1
ATOM 643 N N . LYS A 1 85 ? 2.147 -10.822 -11.126 1.00 95.00 85 LYS A N 1
ATOM 644 C CA . LYS A 1 85 ? 2.476 -9.890 -12.230 1.00 95.00 85 LYS A CA 1
ATOM 645 C C . LYS A 1 85 ? 2.765 -8.493 -11.692 1.00 95.00 85 LYS A C 1
ATOM 647 O O . LYS A 1 85 ? 3.714 -7.858 -12.156 1.00 95.00 85 LYS A O 1
ATOM 652 N N . ILE A 1 86 ? 1.989 -8.042 -10.712 1.00 96.88 86 ILE A N 1
ATOM 653 C CA . ILE A 1 86 ? 2.188 -6.782 -9.993 1.00 96.88 86 ILE A CA 1
ATOM 654 C C . ILE A 1 86 ? 2.341 -7.104 -8.506 1.00 96.88 86 ILE A C 1
ATOM 656 O O . ILE A 1 86 ? 1.637 -7.955 -7.979 1.00 96.88 86 ILE A O 1
ATOM 660 N N . ASN A 1 87 ? 3.282 -6.457 -7.827 1.00 98.12 87 ASN A N 1
ATOM 661 C CA . ASN A 1 87 ? 3.456 -6.581 -6.380 1.00 98.12 87 ASN A CA 1
ATOM 662 C C . ASN A 1 87 ? 3.539 -5.161 -5.813 1.00 98.12 87 ASN A C 1
ATOM 664 O O . ASN A 1 87 ? 4.304 -4.348 -6.336 1.00 98.12 87 ASN A O 1
ATOM 668 N N . ILE A 1 88 ? 2.736 -4.848 -4.799 1.00 98.44 88 ILE A N 1
ATOM 669 C CA . ILE A 1 88 ? 2.678 -3.528 -4.164 1.00 98.44 88 ILE A CA 1
ATOM 670 C C . ILE A 1 88 ? 3.235 -3.649 -2.745 1.00 98.44 88 ILE A C 1
ATOM 672 O O . ILE A 1 88 ? 2.783 -4.475 -1.953 1.00 98.44 88 ILE A O 1
ATOM 676 N N . LEU A 1 89 ? 4.257 -2.846 -2.457 1.00 97.88 89 LEU A N 1
ATOM 677 C CA . LEU A 1 89 ? 5.070 -2.919 -1.249 1.00 97.88 89 LEU A CA 1
ATOM 678 C C . LEU A 1 89 ? 5.025 -1.561 -0.516 1.00 97.88 89 LEU A C 1
ATOM 680 O O . LEU A 1 89 ? 5.551 -0.576 -1.051 1.00 97.88 89 LEU A O 1
ATOM 684 N N . PRO A 1 90 ? 4.443 -1.476 0.695 1.00 96.81 90 PRO A N 1
ATOM 685 C CA . PRO A 1 90 ? 4.550 -0.311 1.562 1.00 96.81 90 PRO A CA 1
ATOM 686 C C . PRO A 1 90 ? 5.969 -0.276 2.128 1.00 96.81 90 PRO A C 1
ATOM 688 O O . PRO A 1 90 ? 6.383 -1.142 2.895 1.00 96.81 90 PRO A O 1
ATOM 691 N N . ASN A 1 91 ? 6.746 0.702 1.687 1.00 92.00 91 ASN A N 1
ATOM 692 C CA . ASN A 1 91 ? 8.171 0.763 1.941 1.00 92.00 91 ASN A CA 1
ATOM 693 C C . ASN A 1 91 ? 8.500 1.872 2.938 1.00 92.00 91 ASN A C 1
ATOM 695 O O . ASN A 1 91 ? 8.160 3.037 2.713 1.00 92.00 91 ASN A O 1
ATOM 699 N N . SER A 1 92 ? 9.214 1.511 3.995 1.00 88.75 92 SER A N 1
ATOM 700 C CA . SER A 1 92 ? 9.815 2.423 4.961 1.00 88.75 92 SER A CA 1
ATOM 701 C C . SER A 1 92 ? 11.315 2.161 5.036 1.00 88.75 92 SER A C 1
ATOM 703 O O . SER A 1 92 ? 11.799 1.050 4.805 1.00 88.75 92 SER A O 1
ATOM 705 N N . SER A 1 93 ? 12.096 3.203 5.314 1.00 76.81 93 SER A N 1
ATOM 706 C CA . SER A 1 93 ? 13.519 3.008 5.581 1.00 76.81 93 SER A CA 1
ATOM 707 C C . SER A 1 93 ? 13.736 2.627 7.042 1.00 76.81 93 SER A C 1
ATOM 709 O O . SER A 1 93 ? 13.088 3.135 7.944 1.00 76.81 93 SER A O 1
ATOM 711 N N . THR A 1 94 ? 14.726 1.778 7.308 1.00 68.75 94 THR A N 1
ATOM 712 C CA . THR A 1 94 ? 15.033 1.269 8.659 1.00 68.75 94 THR A CA 1
ATOM 713 C C . THR A 1 94 ? 15.410 2.354 9.678 1.00 68.75 94 THR A C 1
ATOM 715 O O . THR A 1 94 ? 15.543 2.064 10.862 1.00 68.75 94 THR A O 1
ATOM 718 N N . MET A 1 95 ? 15.670 3.578 9.212 1.00 62.09 95 MET A N 1
ATOM 719 C CA . MET A 1 95 ? 16.081 4.733 10.014 1.00 62.09 95 MET A CA 1
ATOM 720 C C . MET A 1 95 ? 15.054 5.872 9.997 1.00 62.09 95 MET A C 1
ATOM 722 O O . MET A 1 95 ? 15.283 6.883 10.658 1.00 62.09 95 MET A O 1
ATOM 726 N N . SER A 1 96 ? 13.964 5.735 9.238 1.00 68.81 96 SER A N 1
ATOM 727 C CA . SER A 1 96 ? 12.930 6.756 9.102 1.00 68.81 96 SER A CA 1
ATOM 728 C C . SER A 1 96 ? 11.568 6.163 9.404 1.00 68.81 96 SER A C 1
ATOM 730 O O . SER A 1 96 ? 11.280 5.006 9.129 1.00 68.81 96 SER A O 1
ATOM 732 N N . SER A 1 97 ? 10.703 7.004 9.925 1.00 80.06 97 SER A N 1
ATOM 733 C CA . SER A 1 97 ? 9.279 6.749 10.093 1.00 80.06 97 SER A CA 1
ATOM 734 C C . SER A 1 97 ? 8.445 7.087 8.856 1.00 80.06 97 SER A C 1
ATOM 736 O O . SER A 1 97 ? 7.221 7.015 8.892 1.00 80.06 97 SER A O 1
ATOM 738 N N . HIS A 1 98 ? 9.099 7.523 7.781 1.00 92.19 98 HIS A N 1
ATOM 739 C CA . HIS A 1 98 ? 8.441 7.911 6.543 1.00 92.19 98 HIS A CA 1
ATOM 740 C C . HIS A 1 98 ? 8.002 6.684 5.743 1.00 92.19 98 HIS A C 1
ATOM 742 O O . HIS A 1 98 ? 8.806 5.777 5.504 1.00 92.19 98 HIS A O 1
ATOM 748 N N . TRP A 1 99 ? 6.759 6.694 5.269 1.00 95.75 99 TRP A N 1
ATOM 749 C CA . TRP A 1 99 ? 6.216 5.696 4.351 1.00 95.75 99 TRP A CA 1
ATOM 750 C C . TRP A 1 99 ? 6.308 6.157 2.895 1.00 95.75 99 TRP A C 1
ATOM 752 O O . TRP A 1 99 ? 6.158 7.328 2.567 1.00 95.75 99 TRP A O 1
ATOM 762 N N . SER A 1 100 ? 6.526 5.205 1.999 1.00 95.62 100 SER A N 1
ATOM 763 C CA . SER A 1 100 ? 6.428 5.375 0.548 1.00 95.62 100 SER A CA 1
ATOM 764 C C . SER A 1 100 ? 5.857 4.099 -0.070 1.00 95.62 100 SER A C 1
ATOM 766 O O . SER A 1 100 ? 5.821 3.063 0.590 1.00 95.62 100 SER A O 1
ATOM 768 N N . LEU A 1 101 ? 5.424 4.137 -1.328 1.00 97.38 101 LEU A N 1
ATOM 769 C CA . LEU A 1 101 ? 4.876 2.966 -2.016 1.00 97.38 101 LEU A CA 1
ATOM 770 C C . LEU A 1 101 ? 5.804 2.521 -3.143 1.00 97.38 101 LEU A C 1
ATOM 772 O O . LEU A 1 101 ? 6.271 3.342 -3.933 1.00 97.38 101 LEU A O 1
ATOM 776 N N . LEU A 1 102 ? 6.046 1.219 -3.250 1.00 97.19 102 LEU A N 1
ATOM 777 C CA . LEU A 1 102 ? 6.788 0.621 -4.354 1.00 97.19 102 LEU A CA 1
ATOM 778 C C . LEU A 1 102 ? 5.885 -0.364 -5.100 1.00 97.19 102 LEU A C 1
ATOM 780 O O . LEU A 1 102 ? 5.455 -1.365 -4.536 1.00 97.19 102 LEU A O 1
ATOM 784 N N . LEU A 1 103 ? 5.627 -0.103 -6.380 1.00 97.69 103 LEU A N 1
ATOM 785 C CA . LEU A 1 103 ? 4.958 -1.044 -7.278 1.00 97.69 103 LEU A CA 1
ATOM 786 C C . LEU A 1 103 ? 6.009 -1.735 -8.142 1.00 97.69 103 LEU A C 1
ATOM 788 O O . LEU A 1 103 ? 6.733 -1.071 -8.883 1.00 97.69 103 LEU A O 1
ATOM 792 N N . ILE A 1 104 ? 6.068 -3.063 -8.089 1.00 97.31 104 ILE A N 1
ATOM 793 C CA . ILE A 1 104 ? 6.960 -3.886 -8.907 1.00 97.31 104 ILE A CA 1
ATOM 794 C C . ILE A 1 104 ? 6.139 -4.647 -9.948 1.00 97.31 104 ILE A C 1
ATOM 796 O O . ILE A 1 104 ? 5.349 -5.534 -9.626 1.00 97.31 104 ILE A O 1
ATOM 800 N N . TYR A 1 105 ? 6.373 -4.328 -11.215 1.00 95.50 105 TYR A N 1
ATOM 801 C CA . TYR A 1 105 ? 5.829 -5.024 -12.372 1.00 95.50 105 TYR A CA 1
ATOM 802 C C . TYR A 1 105 ? 6.822 -6.085 -12.866 1.00 95.50 105 TYR A C 1
ATOM 804 O O . TYR A 1 105 ? 7.943 -5.776 -13.280 1.00 95.50 105 TYR A O 1
ATOM 812 N N . SER A 1 106 ? 6.411 -7.351 -12.813 1.00 94.19 106 SER A N 1
ATOM 813 C CA . SER A 1 106 ? 7.204 -8.530 -13.176 1.00 94.19 106 SER A CA 1
ATOM 814 C C . SER A 1 106 ? 6.355 -9.499 -14.011 1.00 94.19 106 SER A C 1
ATOM 816 O O . SER A 1 106 ? 5.924 -10.551 -13.511 1.00 94.19 106 SER A O 1
ATOM 818 N N . PRO A 1 107 ? 6.073 -9.162 -15.286 1.00 91.12 107 PRO A N 1
ATOM 819 C CA . PRO A 1 107 ? 5.254 -10.014 -16.132 1.00 91.12 107 PRO A CA 1
ATOM 820 C C . PRO A 1 107 ? 5.966 -11.355 -16.379 1.00 91.12 107 PRO A C 1
ATOM 822 O O . PRO A 1 107 ? 7.187 -11.374 -16.566 1.00 91.12 107 PRO A O 1
ATOM 825 N N . PRO A 1 108 ? 5.236 -12.486 -16.437 1.00 88.81 108 PRO A N 1
ATOM 826 C CA . PRO A 1 108 ? 5.837 -13.811 -16.613 1.00 88.81 108 PRO A CA 1
ATOM 827 C C . PRO A 1 108 ? 6.760 -13.926 -17.835 1.00 88.81 108 PRO A C 1
ATOM 829 O O . PRO A 1 108 ? 7.747 -14.658 -17.794 1.00 88.81 108 PRO A O 1
ATOM 832 N N . SER A 1 109 ? 6.472 -13.169 -18.897 1.00 87.62 109 SER A N 1
ATOM 833 C CA . SER A 1 109 ? 7.225 -13.139 -20.155 1.00 87.62 109 SER A CA 1
ATOM 834 C C . SER A 1 109 ? 8.541 -12.347 -20.113 1.00 87.62 109 SER A C 1
ATOM 836 O O . SER A 1 109 ? 9.244 -12.315 -21.120 1.00 87.62 109 SER A O 1
ATOM 838 N N . SER A 1 110 ? 8.881 -11.689 -18.998 1.00 89.19 110 SER A N 1
ATOM 839 C CA . SER A 1 110 ? 10.078 -10.845 -18.863 1.00 89.19 110 SER A CA 1
ATOM 840 C C . SER A 1 110 ? 11.004 -11.360 -17.769 1.00 89.19 110 SER A C 1
ATOM 842 O O . SER A 1 110 ? 10.576 -11.547 -16.637 1.00 89.19 110 SER A O 1
ATOM 844 N N . SER A 1 111 ? 12.301 -11.494 -18.046 1.00 91.81 111 SER A N 1
ATOM 845 C CA . SER A 1 111 ? 13.311 -11.726 -16.999 1.00 91.81 111 SER A CA 1
ATOM 846 C C . SER A 1 111 ? 13.586 -10.492 -16.132 1.00 91.81 111 SER A C 1
ATOM 848 O O . SER A 1 111 ? 14.266 -10.601 -15.118 1.00 91.81 111 SER A O 1
ATOM 850 N N . HIS A 1 112 ? 13.064 -9.324 -16.512 1.00 92.00 112 HIS A N 1
ATOM 851 C CA . HIS A 1 112 ? 13.288 -8.059 -15.821 1.00 92.00 112 HIS A CA 1
ATOM 852 C C . HIS A 1 112 ? 12.061 -7.614 -15.025 1.00 92.00 112 HIS A C 1
ATOM 854 O O . HIS A 1 112 ? 10.928 -7.798 -15.485 1.00 92.00 112 HIS A O 1
ATOM 860 N N . THR A 1 113 ? 12.293 -6.965 -13.884 1.00 93.62 113 THR A N 1
ATOM 861 C CA . THR A 1 113 ? 11.269 -6.210 -13.149 1.00 93.62 113 THR A CA 1
ATOM 862 C C . THR A 1 113 ? 11.352 -4.728 -13.495 1.00 93.62 113 THR A C 1
ATOM 864 O O . THR A 1 113 ? 12.436 -4.191 -13.698 1.00 93.62 113 THR A O 1
ATOM 867 N N . THR A 1 114 ? 10.209 -4.050 -13.559 1.00 93.50 114 THR A N 1
ATOM 868 C CA . THR A 1 114 ? 10.134 -2.583 -13.569 1.00 93.50 114 THR A CA 1
ATOM 869 C C . THR A 1 114 ? 9.508 -2.122 -12.267 1.00 93.50 114 THR A C 1
ATOM 871 O O . THR A 1 114 ? 8.459 -2.631 -11.892 1.00 93.50 114 THR A O 1
ATOM 874 N N . ALA A 1 115 ? 10.129 -1.157 -11.596 1.00 94.69 115 ALA A N 1
ATOM 875 C CA . ALA A 1 115 ? 9.636 -0.634 -10.331 1.00 94.69 115 ALA A CA 1
ATOM 876 C C . ALA A 1 115 ? 9.234 0.839 -10.454 1.00 94.69 115 ALA A C 1
ATOM 878 O O . ALA A 1 115 ? 9.960 1.625 -11.067 1.00 94.69 115 ALA A O 1
ATOM 879 N N . TYR A 1 116 ? 8.107 1.195 -9.844 1.00 94.81 116 TYR A N 1
ATOM 880 C CA . TYR A 1 116 ? 7.577 2.552 -9.739 1.00 94.81 116 TYR A CA 1
ATOM 881 C C . TYR A 1 116 ? 7.533 2.941 -8.262 1.00 94.81 116 TYR A C 1
ATOM 883 O O . TYR A 1 116 ? 6.948 2.221 -7.452 1.00 94.81 116 TYR A O 1
ATOM 891 N N . HIS A 1 117 ? 8.187 4.044 -7.908 1.00 94.69 117 HIS A N 1
ATOM 892 C CA . HIS A 1 117 ? 8.311 4.517 -6.531 1.00 94.69 117 HIS A CA 1
ATOM 893 C C . HIS A 1 117 ? 7.510 5.803 -6.346 1.00 94.69 117 HIS A C 1
ATOM 895 O O . HIS A 1 117 ? 7.746 6.802 -7.028 1.00 94.69 117 HIS A O 1
ATOM 901 N N . PHE A 1 118 ? 6.554 5.746 -5.425 1.00 94.62 118 PHE A N 1
ATOM 902 C CA . PHE A 1 118 ? 5.683 6.845 -5.044 1.00 94.62 118 PHE A CA 1
ATOM 903 C C . PHE A 1 118 ? 6.122 7.325 -3.664 1.00 94.62 118 PHE A C 1
ATOM 905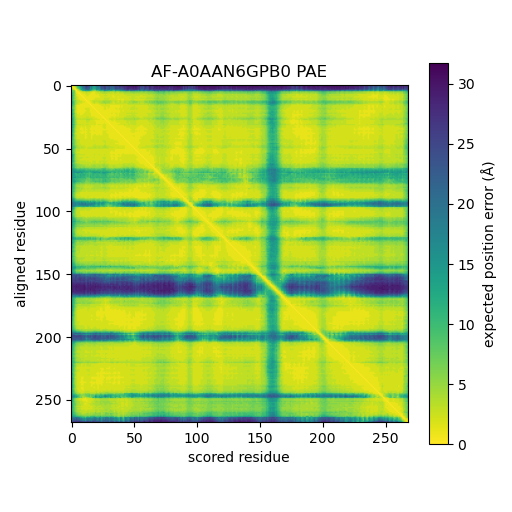 O O . PHE A 1 118 ? 5.918 6.638 -2.661 1.00 94.62 118 PHE A O 1
ATOM 912 N N . ASP A 1 119 ? 6.755 8.490 -3.621 1.00 93.75 119 ASP A N 1
ATOM 913 C CA . ASP A 1 119 ? 7.276 9.083 -2.397 1.00 93.75 119 ASP A CA 1
ATOM 914 C C . ASP A 1 119 ? 6.765 10.520 -2.277 1.00 93.75 119 ASP A C 1
ATOM 916 O O . ASP A 1 119 ? 7.169 11.409 -3.027 1.00 93.75 119 ASP A O 1
ATOM 920 N N . SER A 1 120 ? 5.853 10.751 -1.334 1.00 92.88 120 SER A N 1
ATOM 921 C CA . SER A 1 120 ? 5.272 12.070 -1.066 1.00 92.88 120 SER A CA 1
ATOM 922 C C . SER A 1 120 ? 6.282 13.062 -0.470 1.00 92.88 120 SER A C 1
ATOM 924 O O . SER A 1 120 ? 6.020 14.264 -0.464 1.00 92.88 120 SER A O 1
ATOM 926 N N . MET A 1 121 ? 7.450 12.592 -0.017 1.00 89.62 121 MET A N 1
ATOM 927 C CA . MET A 1 121 ? 8.603 13.413 0.371 1.00 89.62 121 MET A CA 1
ATOM 928 C C . MET A 1 121 ? 9.846 13.013 -0.429 1.00 89.62 121 MET A C 1
ATOM 930 O O . MET A 1 121 ? 10.948 12.946 0.121 1.00 89.62 121 MET A O 1
ATOM 934 N N . GLU A 1 122 ? 9.696 12.716 -1.721 1.00 83.38 122 GLU A N 1
ATOM 935 C CA . GLU A 1 122 ? 10.817 12.323 -2.576 1.00 83.38 122 GLU A CA 1
ATOM 936 C C . GLU A 1 122 ? 12.062 13.222 -2.366 1.00 83.38 122 GLU A C 1
ATOM 938 O O . GLU A 1 122 ? 11.925 14.449 -2.307 1.00 83.38 122 GLU A O 1
ATOM 943 N N . PRO A 1 123 ? 13.288 12.660 -2.255 1.00 85.50 123 PRO A N 1
ATOM 944 C CA . PRO A 1 123 ? 13.673 11.247 -2.403 1.00 85.50 123 PRO A CA 1
ATOM 945 C C . PRO A 1 123 ? 13.876 10.486 -1.073 1.00 85.50 123 PRO A C 1
ATOM 947 O O . PRO A 1 123 ? 14.751 9.618 -1.007 1.00 85.50 123 PRO A O 1
ATOM 950 N N . HIS A 1 124 ? 13.129 10.800 -0.004 1.00 84.88 124 HIS A N 1
ATOM 951 C CA . HIS A 1 124 ? 13.400 10.299 1.358 1.00 84.88 124 HIS A CA 1
ATOM 952 C C . HIS A 1 124 ? 13.598 8.776 1.460 1.00 84.88 124 HIS A C 1
ATOM 954 O O . HIS A 1 124 ? 14.520 8.333 2.149 1.00 84.88 124 HIS A O 1
ATOM 960 N N . ASN A 1 125 ? 12.798 7.972 0.753 1.00 89.81 125 ASN A N 1
ATOM 961 C CA . ASN A 1 125 ? 12.890 6.508 0.786 1.00 89.81 125 ASN A CA 1
ATOM 962 C C . ASN A 1 125 ? 13.513 5.885 -0.476 1.00 89.81 125 ASN A C 1
ATOM 964 O O . ASN A 1 125 ? 13.438 4.669 -0.661 1.00 89.81 125 ASN A O 1
ATOM 968 N N . ALA A 1 126 ? 14.192 6.664 -1.327 1.00 89.75 126 ALA A N 1
ATOM 969 C CA . ALA A 1 126 ? 14.765 6.159 -2.581 1.00 89.75 126 ALA A CA 1
ATOM 970 C C . ALA A 1 126 ? 15.754 4.991 -2.376 1.00 89.75 126 ALA A C 1
ATOM 972 O O . ALA A 1 126 ? 15.760 4.031 -3.148 1.00 89.75 126 ALA A O 1
ATOM 973 N N . HIS A 1 127 ? 16.562 5.022 -1.309 1.00 90.00 127 HIS A N 1
ATOM 974 C CA . HIS A 1 127 ? 17.503 3.934 -0.996 1.00 90.00 127 HIS A CA 1
ATOM 975 C C . HIS A 1 127 ? 16.791 2.655 -0.535 1.00 90.00 127 HIS A C 1
ATOM 977 O O . HIS A 1 127 ? 17.160 1.555 -0.947 1.00 90.00 127 HIS A O 1
ATOM 983 N N . ALA A 1 128 ? 15.743 2.792 0.284 1.00 91.62 128 ALA A N 1
ATOM 984 C CA . ALA A 1 128 ? 14.915 1.663 0.706 1.00 91.62 128 ALA A CA 1
ATOM 985 C C . ALA A 1 128 ? 14.160 1.052 -0.488 1.00 91.62 128 ALA A C 1
ATOM 987 O O . ALA A 1 128 ? 14.082 -0.169 -0.612 1.00 91.62 128 ALA A O 1
ATOM 988 N N . ALA A 1 129 ? 13.676 1.880 -1.420 1.00 92.62 129 ALA A N 1
ATOM 989 C CA . ALA A 1 129 ? 13.068 1.437 -2.675 1.00 92.62 129 ALA A CA 1
ATOM 990 C C . ALA A 1 129 ? 14.054 0.677 -3.566 1.00 92.62 129 ALA A C 1
ATOM 992 O O . ALA A 1 129 ? 13.736 -0.419 -4.031 1.00 92.62 129 ALA A O 1
ATOM 993 N N . ALA A 1 130 ? 15.266 1.211 -3.748 1.00 92.12 130 ALA A N 1
ATOM 994 C CA . ALA A 1 130 ? 16.341 0.554 -4.492 1.00 92.12 130 ALA A CA 1
ATOM 995 C C . ALA A 1 130 ? 16.663 -0.829 -3.926 1.00 92.12 130 ALA A C 1
ATOM 997 O O . ALA A 1 130 ? 16.707 -1.808 -4.672 1.00 92.12 130 ALA A O 1
ATOM 998 N N . ARG A 1 131 ? 16.818 -0.917 -2.602 1.00 92.56 131 ARG A N 1
ATOM 999 C CA . ARG A 1 131 ? 17.119 -2.179 -1.930 1.00 92.56 131 ARG A CA 1
ATOM 1000 C C . ARG A 1 131 ? 15.968 -3.178 -2.009 1.00 92.56 131 ARG A C 1
ATOM 1002 O O . ARG A 1 131 ? 16.212 -4.323 -2.369 1.00 92.56 131 ARG A O 1
ATOM 1009 N N . SER A 1 132 ? 14.734 -2.752 -1.734 1.00 93.94 132 SER A N 1
ATOM 1010 C CA . SER A 1 132 ? 13.547 -3.604 -1.889 1.00 93.94 132 SER A CA 1
ATOM 1011 C C . SER A 1 132 ? 13.449 -4.181 -3.301 1.00 93.94 132 SER A C 1
ATOM 1013 O O . SER A 1 132 ? 13.261 -5.382 -3.461 1.00 93.94 132 SER A O 1
ATOM 1015 N N . ASN A 1 133 ? 13.634 -3.356 -4.337 1.00 94.62 133 ASN A N 1
ATOM 1016 C CA . ASN A 1 133 ? 13.581 -3.820 -5.724 1.00 94.62 133 ASN A CA 1
ATOM 1017 C C . ASN A 1 133 ? 14.703 -4.822 -6.052 1.00 94.62 133 ASN A C 1
ATOM 1019 O O . ASN A 1 133 ? 14.441 -5.837 -6.695 1.00 94.62 133 ASN A O 1
ATOM 1023 N N . ALA A 1 134 ? 15.936 -4.565 -5.601 1.00 93.56 134 ALA A N 1
ATOM 1024 C CA . ALA A 1 134 ? 17.064 -5.475 -5.811 1.00 93.56 134 ALA A CA 1
ATOM 1025 C C . ALA A 1 134 ? 16.840 -6.828 -5.118 1.00 93.56 134 ALA A C 1
ATOM 1027 O O . ALA A 1 134 ? 16.948 -7.876 -5.752 1.00 93.56 134 ALA A O 1
ATOM 1028 N N . ASN A 1 135 ? 16.428 -6.804 -3.850 1.00 94.50 135 ASN A N 1
ATOM 1029 C CA . ASN A 1 135 ? 16.182 -8.013 -3.072 1.00 94.50 135 ASN A CA 1
ATOM 1030 C C . ASN A 1 135 ? 14.970 -8.797 -3.583 1.00 94.50 135 ASN A C 1
ATOM 1032 O O . ASN A 1 135 ? 15.030 -10.021 -3.647 1.00 94.50 135 ASN A O 1
ATOM 1036 N N . PHE A 1 136 ? 13.904 -8.118 -4.020 1.00 95.19 136 PHE A N 1
ATOM 1037 C CA . PHE A 1 136 ? 12.780 -8.765 -4.699 1.00 95.19 136 PHE A CA 1
ATOM 1038 C C . PHE A 1 136 ? 13.252 -9.478 -5.969 1.00 95.19 136 PHE A C 1
ATOM 1040 O O . PHE A 1 136 ? 12.922 -10.640 -6.198 1.00 95.19 136 PHE A O 1
ATOM 1047 N N . ALA A 1 137 ? 14.033 -8.787 -6.803 1.00 94.44 137 ALA A N 1
ATOM 1048 C CA . ALA A 1 137 ? 14.523 -9.355 -8.048 1.00 94.44 137 ALA A CA 1
ATOM 1049 C C . ALA A 1 137 ? 15.425 -10.573 -7.788 1.00 94.44 137 ALA A C 1
ATOM 1051 O O . ALA A 1 137 ? 15.209 -11.616 -8.401 1.00 94.44 137 ALA A O 1
ATOM 1052 N N . SER A 1 138 ? 16.339 -10.480 -6.816 1.00 93.12 138 SER A N 1
ATOM 1053 C CA . SER A 1 138 ? 17.181 -11.598 -6.378 1.00 93.12 138 SER A CA 1
ATOM 1054 C C . SER A 1 138 ? 16.346 -12.784 -5.875 1.00 93.12 138 SER A C 1
ATOM 1056 O O . SER A 1 138 ? 16.474 -13.895 -6.389 1.00 93.12 138 SER A O 1
ATOM 1058 N N . ALA A 1 139 ? 15.397 -12.552 -4.960 1.00 93.56 139 ALA A N 1
ATOM 1059 C CA . ALA A 1 139 ? 14.573 -13.608 -4.367 1.00 93.56 139 ALA A CA 1
ATOM 1060 C C . ALA A 1 139 ? 13.752 -14.415 -5.390 1.00 93.56 139 ALA A C 1
ATOM 1062 O O . ALA A 1 139 ? 13.419 -15.573 -5.128 1.00 93.56 139 ALA A O 1
ATOM 1063 N N . PHE A 1 140 ? 13.438 -13.827 -6.549 1.00 93.62 140 PHE A N 1
ATOM 1064 C CA . PHE A 1 140 ? 12.626 -14.451 -7.597 1.00 93.62 140 PHE A CA 1
ATOM 1065 C C . PHE A 1 140 ? 13.349 -14.661 -8.934 1.00 93.62 140 PHE A C 1
ATOM 1067 O O . PHE A 1 140 ? 12.675 -14.828 -9.959 1.00 93.62 140 PHE A O 1
ATOM 1074 N N . ASP A 1 141 ? 14.686 -14.659 -8.930 1.00 92.69 141 ASP A N 1
ATOM 1075 C CA . ASP A 1 141 ? 15.528 -14.887 -10.114 1.00 92.69 141 ASP A CA 1
ATOM 1076 C C . ASP A 1 141 ? 15.160 -13.957 -11.292 1.00 92.69 141 ASP A C 1
ATOM 1078 O O . ASP A 1 141 ? 14.841 -14.370 -12.412 1.00 92.69 141 ASP A O 1
ATOM 1082 N N . ARG A 1 142 ? 15.115 -12.652 -11.004 1.00 93.50 142 ARG A N 1
ATOM 1083 C CA . ARG A 1 142 ? 14.855 -11.575 -11.967 1.00 93.50 142 ARG A CA 1
ATOM 1084 C C . ARG A 1 142 ? 15.983 -10.552 -11.959 1.00 93.50 142 ARG A C 1
ATOM 1086 O O . ARG A 1 142 ? 16.768 -10.454 -11.026 1.00 93.50 142 ARG A O 1
ATOM 1093 N N . MET A 1 143 ? 15.998 -9.726 -12.999 1.00 91.75 143 MET A N 1
ATOM 1094 C CA . MET A 1 143 ? 16.910 -8.592 -13.130 1.00 91.75 143 MET A CA 1
ATOM 1095 C C . MET A 1 143 ? 16.173 -7.278 -12.826 1.00 91.75 143 MET A C 1
ATOM 1097 O O . MET A 1 143 ? 15.206 -6.960 -13.527 1.00 91.75 143 MET A O 1
ATOM 1101 N N . PRO A 1 144 ? 16.597 -6.484 -11.827 1.00 91.25 144 PRO A N 1
ATOM 1102 C CA . PRO A 1 144 ? 15.960 -5.203 -11.551 1.00 91.25 144 PRO A CA 1
ATOM 1103 C C . PRO A 1 144 ? 16.315 -4.177 -12.635 1.00 91.25 144 PRO A C 1
ATOM 1105 O O . PRO A 1 144 ? 17.482 -4.026 -13.000 1.00 91.25 144 PRO A O 1
ATOM 1108 N N . THR A 1 145 ? 15.331 -3.433 -13.148 1.00 87.88 145 THR A N 1
ATOM 1109 C CA . THR A 1 145 ? 15.613 -2.213 -13.928 1.00 87.88 145 THR A CA 1
ATOM 1110 C C . THR A 1 145 ? 15.764 -0.996 -13.018 1.00 87.88 145 THR A C 1
ATOM 1112 O O . THR A 1 145 ? 15.457 -1.045 -11.826 1.00 87.88 145 THR A O 1
ATOM 1115 N N . GLN A 1 146 ? 16.164 0.138 -13.602 1.00 82.50 146 GLN A N 1
ATOM 1116 C CA . GLN A 1 146 ? 16.104 1.433 -12.927 1.00 82.50 146 GLN A CA 1
ATOM 1117 C C . GLN A 1 146 ? 14.692 1.701 -12.381 1.00 82.50 146 GLN A C 1
ATOM 1119 O O . GLN A 1 146 ? 13.694 1.444 -13.064 1.00 82.50 146 GLN A O 1
ATOM 1124 N N . ILE A 1 147 ? 14.636 2.219 -11.153 1.00 88.19 147 ILE A N 1
ATOM 1125 C CA . ILE A 1 147 ? 13.396 2.628 -10.493 1.00 88.19 147 ILE A CA 1
ATOM 1126 C C . ILE A 1 147 ? 12.874 3.908 -11.136 1.00 88.19 147 ILE A C 1
ATOM 1128 O O . ILE A 1 147 ? 13.628 4.847 -11.399 1.00 88.19 147 ILE A O 1
ATOM 1132 N N . ARG A 1 148 ? 11.566 3.924 -11.377 1.00 90.00 148 ARG A N 1
ATOM 1133 C CA . ARG A 1 148 ? 10.824 5.054 -11.917 1.00 90.00 148 ARG A CA 1
ATOM 1134 C C . ARG A 1 148 ? 10.200 5.839 -10.778 1.00 90.00 148 ARG A C 1
ATOM 1136 O O . ARG A 1 148 ? 9.241 5.370 -10.177 1.00 90.00 148 ARG A O 1
ATOM 1143 N N . ALA A 1 149 ? 10.750 7.004 -10.461 1.00 86.38 149 ALA A N 1
ATOM 1144 C CA . ALA A 1 149 ? 10.107 7.913 -9.524 1.00 86.38 149 ALA A CA 1
ATOM 1145 C C . ALA A 1 149 ? 8.840 8.508 -10.148 1.00 86.38 149 ALA A C 1
ATOM 1147 O O . ALA A 1 149 ? 8.865 8.927 -11.305 1.00 86.38 149 ALA A O 1
ATOM 1148 N N . VAL A 1 150 ? 7.750 8.538 -9.383 1.00 81.50 150 VAL A N 1
ATOM 1149 C CA . VAL A 1 150 ? 6.445 9.082 -9.805 1.00 81.50 150 VAL A CA 1
ATOM 1150 C C . VAL A 1 150 ? 6.214 10.508 -9.248 1.00 81.50 150 VAL A C 1
ATOM 1152 O O . VAL A 1 150 ? 5.179 11.124 -9.491 1.00 81.50 150 VAL A O 1
ATOM 1155 N N . GLY A 1 151 ? 7.190 11.053 -8.506 1.00 69.19 151 GLY A N 1
ATOM 1156 C CA . GLY A 1 151 ? 7.151 12.370 -7.858 1.00 69.19 151 GLY A CA 1
ATOM 1157 C C . GLY A 1 151 ? 7.677 13.541 -8.702 1.00 69.19 151 GLY A C 1
ATOM 1158 O O . GLY A 1 151 ? 7.523 13.562 -9.924 1.00 69.19 151 GLY A O 1
ATOM 1159 N N . GLN A 1 152 ? 8.259 14.550 -8.034 1.00 55.38 152 GLN A N 1
ATOM 1160 C CA . GLN A 1 152 ? 8.418 15.949 -8.492 1.00 55.38 152 GLN A CA 1
ATOM 1161 C C . GLN A 1 152 ? 9.143 16.156 -9.837 1.00 55.38 152 GLN A C 1
ATOM 1163 O O . GLN A 1 152 ? 9.089 17.252 -10.398 1.00 55.38 152 GLN A O 1
ATOM 1168 N N . GLY A 1 153 ? 9.812 15.136 -10.376 1.00 52.44 153 GLY A N 1
ATOM 1169 C CA . GLY A 1 153 ? 10.443 15.197 -11.696 1.00 52.44 153 GLY A CA 1
ATOM 1170 C C . GLY A 1 153 ? 9.500 14.949 -12.877 1.00 52.44 153 GLY A C 1
ATOM 1171 O O . GLY A 1 153 ? 9.864 15.293 -14.001 1.00 52.44 153 GLY A O 1
ATOM 1172 N N . GLY A 1 154 ? 8.321 14.360 -12.635 1.00 51.62 154 GLY A N 1
ATOM 1173 C CA . GLY A 1 154 ? 7.491 13.752 -13.674 1.00 51.62 154 GLY A CA 1
ATOM 1174 C C . GLY A 1 154 ? 8.203 12.559 -14.327 1.00 51.62 154 GLY A C 1
ATOM 1175 O O . GLY A 1 154 ? 9.379 12.621 -14.688 1.00 51.62 154 GLY A O 1
ATOM 1176 N N . TRP A 1 155 ? 7.509 11.439 -14.508 1.00 57.69 155 TRP A N 1
ATOM 1177 C CA . TRP A 1 155 ? 8.064 10.343 -15.300 1.00 57.69 155 TRP A CA 1
ATOM 1178 C C . TRP A 1 155 ? 7.672 10.517 -16.776 1.00 57.69 155 TRP A C 1
ATOM 1180 O O . TRP A 1 155 ? 6.488 10.492 -17.108 1.00 57.69 155 TRP A O 1
ATOM 1190 N N . SER A 1 156 ? 8.651 10.664 -17.681 1.00 45.22 156 SER A N 1
ATOM 1191 C CA . SER A 1 156 ? 8.390 10.702 -19.131 1.00 45.22 156 SER A CA 1
ATOM 1192 C C . SER A 1 156 ? 7.910 9.332 -19.617 1.00 45.22 156 SER A C 1
ATOM 1194 O O . SER A 1 156 ? 8.671 8.358 -19.633 1.00 45.22 156 SER A O 1
ATOM 1196 N N . THR A 1 157 ? 6.650 9.247 -20.041 1.00 41.25 157 THR A N 1
ATOM 1197 C CA . THR A 1 157 ? 6.038 8.030 -20.609 1.00 41.25 157 THR A CA 1
ATOM 1198 C C . THR A 1 157 ? 6.589 7.672 -21.994 1.00 41.25 157 THR A C 1
ATOM 1200 O O . THR A 1 157 ? 6.280 6.613 -22.537 1.00 41.25 157 THR A O 1
ATOM 1203 N N . THR A 1 158 ? 7.469 8.502 -22.558 1.00 37.41 158 THR A N 1
ATOM 1204 C CA . THR A 1 158 ? 8.105 8.278 -23.856 1.00 37.41 158 THR A CA 1
ATOM 1205 C C . THR A 1 158 ? 9.628 8.284 -23.708 1.00 37.41 158 THR A C 1
ATOM 1207 O O . THR A 1 158 ? 10.254 9.239 -23.246 1.00 37.41 158 THR A O 1
ATOM 1210 N N . SER A 1 159 ? 10.247 7.164 -24.086 1.00 39.31 159 SER A N 1
ATOM 1211 C CA . SER A 1 159 ? 11.692 7.046 -24.320 1.00 39.31 159 SER A CA 1
ATOM 1212 C C . SER A 1 159 ? 12.128 7.635 -25.666 1.00 39.31 159 SER A C 1
ATOM 1214 O O . SER A 1 159 ? 13.312 7.583 -25.990 1.00 39.31 159 SER A O 1
ATOM 1216 N N . ASP A 1 160 ? 11.198 8.200 -26.436 1.00 37.12 160 ASP A N 1
ATOM 1217 C CA . ASP A 1 160 ? 11.494 8.899 -27.677 1.00 37.12 160 ASP A CA 1
ATOM 1218 C C . ASP A 1 160 ? 11.498 10.404 -27.415 1.00 37.12 160 ASP A C 1
ATOM 1220 O O . ASP A 1 160 ? 10.493 11.000 -27.031 1.00 37.12 160 ASP A O 1
ATOM 1224 N N . GLN A 1 161 ? 12.670 11.010 -27.612 1.00 37.69 161 GLN A N 1
ATOM 1225 C CA . GLN A 1 161 ? 12.863 12.456 -27.642 1.00 37.69 161 GLN A CA 1
ATOM 1226 C C . GLN A 1 161 ? 11.840 13.088 -28.597 1.00 37.69 161 GLN A C 1
ATOM 1228 O O . GLN A 1 161 ? 12.029 13.052 -29.811 1.00 37.69 161 GLN A O 1
ATOM 1233 N N . GLY A 1 162 ? 10.762 13.674 -28.080 1.00 31.95 162 GLY A N 1
ATOM 1234 C CA . GLY A 1 162 ? 9.842 14.410 -28.945 1.00 31.95 162 GLY A CA 1
ATOM 1235 C C . GLY A 1 162 ? 8.515 14.834 -28.344 1.00 31.95 162 GLY A C 1
ATOM 1236 O O . GLY A 1 162 ? 7.991 15.850 -28.783 1.00 31.95 162 GLY A O 1
ATOM 1237 N N . ASP A 1 163 ? 7.994 14.130 -27.340 1.00 35.41 163 ASP A N 1
ATOM 1238 C CA . ASP A 1 163 ? 6.710 14.501 -26.744 1.00 35.41 163 ASP A CA 1
ATOM 1239 C C . ASP A 1 163 ? 6.785 14.317 -25.231 1.00 35.41 163 ASP A C 1
ATOM 1241 O O . ASP A 1 163 ? 6.641 13.210 -24.708 1.00 35.41 163 ASP A O 1
ATOM 1245 N N . ALA A 1 164 ? 7.101 15.411 -24.534 1.00 37.84 164 ALA A N 1
ATOM 1246 C CA . ALA A 1 164 ? 7.015 15.504 -23.085 1.00 37.84 164 ALA A CA 1
ATOM 1247 C C . ALA A 1 164 ? 5.531 15.480 -22.695 1.00 37.84 164 ALA A C 1
ATOM 1249 O O . ALA A 1 164 ? 4.955 16.497 -22.312 1.00 37.84 164 ALA A O 1
ATOM 1250 N N . GLY A 1 165 ? 4.898 14.315 -22.843 1.00 39.66 165 GLY A N 1
ATOM 1251 C CA . GLY A 1 165 ? 3.633 14.036 -22.192 1.00 39.66 165 GLY A CA 1
ATOM 1252 C C . GLY A 1 165 ? 3.868 14.254 -20.708 1.00 39.66 165 GLY A C 1
ATOM 1253 O O . GLY A 1 165 ? 4.718 13.584 -20.120 1.00 39.66 165 GLY A O 1
ATOM 1254 N N . ALA A 1 166 ? 3.193 15.252 -20.141 1.00 46.97 166 ALA A N 1
ATOM 1255 C CA . ALA A 1 166 ? 3.208 15.524 -18.717 1.00 46.97 166 ALA A CA 1
ATOM 1256 C C . ALA A 1 166 ? 2.700 14.266 -18.004 1.00 46.97 166 ALA A C 1
ATOM 1258 O O . ALA A 1 166 ? 1.497 14.060 -17.892 1.00 46.97 166 ALA A O 1
ATOM 1259 N N . GLY A 1 167 ? 3.614 13.374 -17.617 1.00 55.34 167 GLY A N 1
ATOM 1260 C CA . GLY A 1 167 ? 3.280 12.261 -16.744 1.00 55.34 167 GLY A CA 1
ATOM 1261 C C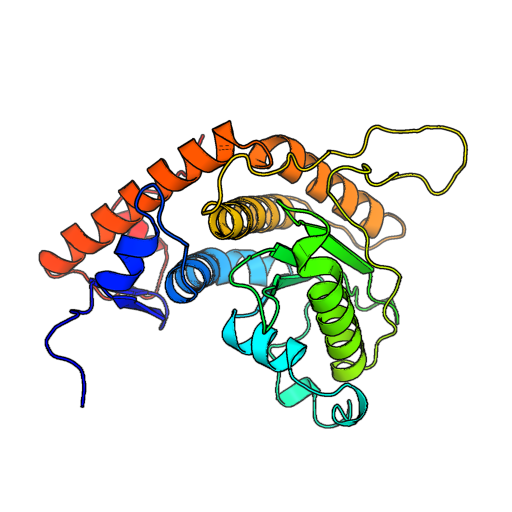 . GLY A 1 167 ? 2.678 12.835 -15.469 1.00 55.34 167 GLY A C 1
ATOM 1262 O O . GLY A 1 167 ? 3.120 13.891 -15.007 1.00 55.34 167 GLY A O 1
ATOM 1263 N N . ALA A 1 168 ? 1.661 12.169 -14.931 1.00 61.31 168 ALA A N 1
ATOM 1264 C CA . ALA A 1 168 ? 1.054 12.567 -13.673 1.00 61.31 168 ALA A CA 1
ATOM 1265 C C . ALA A 1 168 ? 2.133 12.789 -12.607 1.00 61.31 168 ALA A C 1
ATOM 1267 O O . ALA A 1 168 ? 3.021 11.951 -12.426 1.00 61.31 168 ALA A O 1
ATOM 1268 N N . VAL A 1 169 ? 2.062 13.926 -11.920 1.00 78.31 169 VAL A N 1
ATOM 1269 C CA . VAL A 1 169 ? 3.022 14.289 -10.878 1.00 78.31 169 VAL A CA 1
ATOM 1270 C C . VAL A 1 169 ? 2.363 14.048 -9.534 1.00 78.31 169 VAL A C 1
ATOM 1272 O O . VAL A 1 169 ? 1.383 14.714 -9.195 1.00 78.31 169 VAL A O 1
ATOM 1275 N N . LEU A 1 170 ? 2.916 13.116 -8.758 1.00 88.69 170 LEU A N 1
ATOM 1276 C CA . LEU A 1 170 ? 2.537 12.971 -7.360 1.00 88.69 170 LEU A CA 1
ATOM 1277 C C . LEU A 1 170 ? 2.924 14.253 -6.620 1.00 88.69 170 LEU A C 1
ATOM 1279 O O . LEU A 1 170 ? 4.098 14.632 -6.598 1.00 88.69 170 LEU A O 1
ATOM 1283 N N . GLN A 1 171 ? 1.940 14.935 -6.036 1.00 90.88 171 GLN A N 1
ATOM 1284 C CA . GLN A 1 171 ? 2.203 16.161 -5.297 1.00 90.88 171 GLN A CA 1
ATOM 1285 C C . GLN A 1 171 ? 2.833 15.817 -3.951 1.00 90.88 171 GLN A C 1
ATOM 1287 O O . GLN A 1 171 ? 2.430 14.862 -3.282 1.00 90.88 171 GLN A O 1
ATOM 1292 N N . SER A 1 172 ? 3.824 16.608 -3.550 1.00 91.12 172 SER A N 1
ATOM 1293 C CA . SER A 1 172 ? 4.475 16.429 -2.258 1.00 91.12 172 SER A CA 1
ATOM 1294 C C . SER A 1 172 ? 3.497 16.659 -1.113 1.00 91.12 172 SER A C 1
ATOM 1296 O O . SER A 1 172 ? 2.668 17.565 -1.183 1.00 91.12 172 SER A O 1
ATOM 1298 N N . GLN A 1 173 ? 3.624 15.867 -0.049 1.00 92.88 173 GLN A N 1
ATOM 1299 C CA . GLN A 1 173 ? 2.858 16.113 1.169 1.00 92.88 173 GLN A CA 1
ATOM 1300 C C . GLN A 1 173 ? 3.239 17.468 1.779 1.00 92.88 173 GLN A C 1
ATOM 1302 O O . GLN A 1 173 ? 4.397 17.888 1.721 1.00 92.88 173 GLN A O 1
ATOM 1307 N N . GLU A 1 174 ? 2.269 18.125 2.407 1.00 94.50 174 GLU A N 1
ATOM 1308 C CA . GLU A 1 174 ? 2.444 19.452 3.019 1.00 94.50 174 GLU A CA 1
ATOM 1309 C C . GLU A 1 174 ? 2.637 19.392 4.544 1.00 94.50 174 GLU A C 1
ATOM 1311 O O . GLU A 1 174 ? 2.939 20.400 5.180 1.00 94.50 174 GLU A O 1
ATOM 1316 N N . ASN A 1 175 ? 2.492 18.205 5.137 1.00 94.31 175 ASN A N 1
ATOM 1317 C CA . ASN A 1 175 ? 2.623 17.961 6.572 1.00 94.31 175 ASN A CA 1
ATOM 1318 C C . ASN A 1 175 ? 3.587 16.799 6.865 1.00 94.31 175 ASN A C 1
ATOM 1320 O O . ASN A 1 175 ? 4.160 16.216 5.950 1.00 94.31 175 ASN A O 1
ATOM 1324 N N . ALA A 1 176 ? 3.808 16.477 8.142 1.00 92.56 176 ALA A N 1
ATOM 1325 C CA . ALA A 1 176 ? 4.786 15.467 8.559 1.00 92.56 176 ALA A CA 1
ATOM 1326 C C . ALA A 1 176 ? 4.209 14.047 8.732 1.00 92.56 176 ALA A C 1
ATOM 1328 O O . ALA A 1 176 ? 4.975 13.121 8.978 1.00 92.56 176 ALA A O 1
ATOM 1329 N N . TRP A 1 177 ? 2.889 13.867 8.642 1.00 94.62 177 TRP A N 1
ATOM 1330 C CA . TRP A 1 177 ? 2.198 12.666 9.137 1.00 94.62 177 TRP A CA 1
ATOM 1331 C C . TRP A 1 177 ? 1.411 11.893 8.073 1.00 94.62 177 TRP A C 1
ATOM 1333 O O . TRP A 1 177 ? 1.046 10.742 8.305 1.00 94.62 177 TRP A O 1
ATOM 1343 N N . ASP A 1 178 ? 1.167 12.471 6.894 1.00 96.81 178 ASP A N 1
ATOM 1344 C CA . ASP A 1 178 ? 0.313 11.848 5.873 1.00 96.81 178 ASP A CA 1
ATOM 1345 C C . ASP A 1 178 ? 1.014 10.883 4.917 1.00 96.81 178 ASP A C 1
ATOM 1347 O O . ASP A 1 178 ? 0.341 10.252 4.107 1.00 96.81 178 ASP A O 1
ATOM 1351 N N . CYS A 1 179 ? 2.327 10.679 5.030 1.00 96.12 179 CYS A N 1
ATOM 1352 C CA . CYS A 1 179 ? 3.063 9.733 4.181 1.00 96.12 179 CYS A CA 1
ATOM 1353 C C . CYS A 1 179 ? 2.418 8.332 4.116 1.00 96.12 179 CYS A C 1
ATOM 1355 O O . CYS A 1 179 ? 2.304 7.738 3.044 1.00 96.12 179 CYS A O 1
ATOM 1357 N N . GLY A 1 180 ? 1.922 7.822 5.249 1.00 97.00 180 GLY A N 1
ATOM 1358 C CA . GLY A 1 180 ? 1.202 6.549 5.298 1.00 97.00 180 GLY A CA 1
ATOM 1359 C C . GLY A 1 180 ? -0.188 6.617 4.660 1.00 97.00 180 GLY A C 1
ATOM 1360 O O . GLY A 1 180 ? -0.626 5.652 4.045 1.00 97.00 180 GLY A O 1
ATOM 1361 N N . VAL A 1 181 ? -0.863 7.767 4.703 1.00 97.69 181 VAL A N 1
ATOM 1362 C CA . VAL A 1 181 ? -2.157 7.958 4.026 1.00 97.69 181 VAL A CA 1
ATOM 1363 C C . VAL A 1 181 ? -1.985 7.988 2.509 1.00 97.69 181 VAL A C 1
ATOM 1365 O O . VAL A 1 181 ? -2.799 7.400 1.803 1.00 97.69 181 VAL A O 1
ATOM 1368 N N . TYR A 1 182 ? -0.900 8.580 1.996 1.00 97.56 182 TYR A N 1
ATOM 1369 C CA . TYR A 1 182 ? -0.537 8.461 0.579 1.00 97.56 182 TYR A CA 1
ATOM 1370 C C . TYR A 1 182 ? -0.395 6.990 0.162 1.00 97.56 182 TYR A C 1
ATOM 1372 O O . TYR A 1 182 ? -0.939 6.594 -0.867 1.00 97.56 182 TYR A O 1
ATOM 1380 N N . VAL A 1 183 ? 0.272 6.159 0.974 1.00 97.75 183 VAL A N 1
ATOM 1381 C CA . VAL A 1 183 ? 0.374 4.707 0.734 1.00 97.75 183 VAL A CA 1
ATOM 1382 C C . VAL A 1 183 ? -1.006 4.047 0.671 1.00 97.75 183 VAL A C 1
ATOM 1384 O O . VAL A 1 183 ? -1.270 3.295 -0.271 1.00 97.75 183 VAL A O 1
ATOM 1387 N N . LEU A 1 184 ? -1.893 4.350 1.623 1.00 98.00 184 LEU A N 1
ATOM 1388 C CA . LEU A 1 184 ? -3.250 3.802 1.662 1.00 98.00 184 LEU A CA 1
ATOM 1389 C C . LEU A 1 184 ? -4.066 4.208 0.418 1.00 98.00 184 LEU A C 1
ATOM 1391 O O . LEU A 1 184 ? -4.548 3.356 -0.331 1.00 98.00 184 LEU A O 1
ATOM 1395 N N . ALA A 1 185 ? -4.168 5.511 0.156 1.00 97.44 185 ALA A N 1
ATOM 1396 C CA . ALA A 1 185 ? -4.981 6.074 -0.919 1.00 97.44 185 ALA A CA 1
ATOM 1397 C C . ALA A 1 185 ? -4.504 5.650 -2.319 1.00 97.44 185 ALA A C 1
ATOM 1399 O O . ALA A 1 185 ? -5.320 5.318 -3.189 1.00 97.44 185 ALA A O 1
ATOM 1400 N N . LEU A 1 186 ? -3.185 5.630 -2.543 1.00 97.38 186 LEU A N 1
ATOM 1401 C CA . LEU A 1 186 ? -2.610 5.183 -3.811 1.00 97.38 186 LEU A CA 1
ATOM 1402 C C . LEU A 1 186 ? -2.783 3.676 -3.997 1.00 97.38 186 LEU A C 1
ATOM 1404 O O . LEU A 1 186 ? -3.130 3.259 -5.097 1.00 97.38 186 LEU A O 1
ATOM 1408 N N . THR A 1 187 ? -2.611 2.861 -2.949 1.00 98.19 187 THR A N 1
ATOM 1409 C CA . THR A 1 187 ? -2.842 1.409 -3.055 1.00 98.19 187 THR A CA 1
ATOM 1410 C C . THR A 1 187 ? -4.295 1.109 -3.405 1.00 98.19 187 THR A C 1
ATOM 1412 O O . THR A 1 187 ? -4.543 0.360 -4.347 1.00 98.19 187 THR A O 1
ATOM 1415 N N . ASN A 1 188 ? -5.250 1.749 -2.720 1.00 97.31 188 ASN A N 1
ATOM 1416 C CA . ASN A 1 188 ? -6.676 1.612 -3.019 1.00 97.31 188 ASN A CA 1
ATOM 1417 C C . ASN A 1 188 ? -6.982 1.983 -4.480 1.00 97.31 188 ASN A C 1
ATOM 1419 O O . ASN A 1 188 ? -7.636 1.230 -5.197 1.00 97.31 188 ASN A O 1
ATOM 1423 N N . GLY A 1 189 ? -6.474 3.132 -4.943 1.00 95.88 189 GLY A N 1
ATOM 1424 C CA . GLY A 1 189 ? -6.655 3.573 -6.328 1.00 95.88 189 GLY A CA 1
ATOM 1425 C C . GLY A 1 189 ? -6.030 2.622 -7.350 1.00 95.88 189 GLY A C 1
ATOM 1426 O O . GLY A 1 189 ? -6.669 2.286 -8.344 1.00 95.88 189 GLY A O 1
ATOM 1427 N N . LEU A 1 190 ? -4.801 2.162 -7.099 1.00 96.44 190 LEU A N 1
ATOM 1428 C CA . LEU A 1 190 ? -4.091 1.235 -7.978 1.00 96.44 190 LEU A CA 1
ATOM 1429 C C . LEU A 1 190 ? -4.829 -0.097 -8.080 1.00 96.44 190 LEU A C 1
ATOM 1431 O O . LEU A 1 190 ? -5.088 -0.532 -9.196 1.00 96.44 190 LEU A O 1
ATOM 1435 N N . VAL A 1 191 ? -5.205 -0.720 -6.959 1.00 96.81 191 VAL A N 1
ATOM 1436 C CA . VAL A 1 191 ? -5.917 -2.007 -6.977 1.00 96.81 191 VAL A CA 1
ATOM 1437 C C . VAL A 1 191 ? -7.233 -1.886 -7.746 1.00 96.81 191 VAL A C 1
ATOM 1439 O O . VAL A 1 191 ? -7.423 -2.634 -8.703 1.00 96.81 191 VAL A O 1
ATOM 1442 N N . HIS A 1 192 ? -8.073 -0.893 -7.432 1.00 94.38 192 HIS A N 1
ATOM 1443 C CA . HIS A 1 192 ? -9.354 -0.706 -8.124 1.00 94.38 192 HIS A CA 1
ATOM 1444 C C . HIS A 1 192 ? -9.214 -0.412 -9.616 1.00 94.38 192 HIS A C 1
ATOM 1446 O O . HIS A 1 192 ? -9.981 -0.906 -10.442 1.00 94.38 192 HIS A O 1
ATOM 1452 N N . ARG A 1 193 ? -8.242 0.414 -10.010 1.00 94.12 193 ARG A N 1
ATOM 1453 C CA . ARG A 1 193 ? -8.069 0.735 -11.432 1.00 94.12 193 ARG A CA 1
ATOM 1454 C C . ARG A 1 193 ? -7.452 -0.421 -12.198 1.00 94.12 193 ARG A C 1
ATOM 1456 O O . ARG A 1 193 ? -7.837 -0.642 -13.344 1.00 94.12 193 ARG A O 1
ATOM 1463 N N . LEU A 1 194 ? -6.532 -1.165 -11.591 1.00 93.31 194 LEU A N 1
ATOM 1464 C CA . LEU A 1 194 ? -5.913 -2.336 -12.207 1.00 93.31 194 LEU A CA 1
ATOM 1465 C C . LEU A 1 194 ? -6.881 -3.520 -12.310 1.00 93.31 194 LEU A C 1
ATOM 1467 O O . LEU A 1 194 ? -6.773 -4.269 -13.274 1.00 93.31 194 LEU A O 1
ATOM 1471 N N . SER A 1 195 ? -7.836 -3.662 -11.388 1.00 91.12 195 SER A N 1
ATOM 1472 C CA . SER A 1 195 ? -8.868 -4.707 -11.452 1.00 91.12 195 SER A CA 1
ATOM 1473 C C . SER A 1 195 ? -9.912 -4.455 -12.536 1.00 91.12 195 SER A C 1
ATOM 1475 O O . SER A 1 195 ? -10.374 -5.379 -13.205 1.00 91.12 195 SER A O 1
ATOM 1477 N N . GLN A 1 196 ? -10.239 -3.185 -12.771 1.00 88.19 196 GLN A N 1
ATOM 1478 C CA . GLN A 1 196 ? -11.152 -2.765 -13.833 1.00 88.19 196 GLN A CA 1
ATOM 1479 C C . GLN A 1 196 ? -10.466 -2.700 -15.203 1.00 88.19 196 GLN A C 1
ATOM 1481 O O . GLN A 1 196 ? -11.116 -2.836 -16.244 1.00 88.19 196 GLN A O 1
ATOM 1486 N N . SER A 1 197 ? -9.151 -2.483 -15.221 1.00 82.19 197 SER A N 1
ATOM 1487 C CA . SER A 1 197 ? -8.367 -2.396 -16.448 1.00 82.19 197 SER A CA 1
ATOM 1488 C C . SER A 1 197 ? -7.922 -3.780 -16.891 1.00 82.19 197 SER A C 1
ATOM 1490 O O . SER A 1 197 ? -7.096 -4.424 -16.252 1.00 82.19 197 SER A O 1
ATOM 1492 N N . SER A 1 198 ? -8.361 -4.225 -18.065 1.00 67.25 198 SER A N 1
ATOM 1493 C CA . SER A 1 198 ? -7.744 -5.386 -18.702 1.00 67.25 198 SER A CA 1
ATOM 1494 C C . SER A 1 198 ? -6.340 -5.008 -19.199 1.00 67.25 198 SER A C 1
ATOM 1496 O O . SER A 1 198 ? -6.189 -4.613 -20.359 1.00 67.25 198 SER A O 1
ATOM 1498 N N . ILE A 1 199 ? -5.307 -5.111 -18.350 1.00 67.38 199 ILE A N 1
ATOM 1499 C CA . ILE A 1 199 ? -3.908 -5.040 -18.806 1.00 67.38 199 ILE A CA 1
ATOM 1500 C C . ILE A 1 199 ? -3.625 -6.319 -19.600 1.00 67.38 199 ILE A C 1
ATOM 1502 O O . ILE A 1 199 ? -3.195 -7.338 -19.050 1.00 67.38 199 ILE A O 1
ATOM 1506 N N . GLY A 1 200 ? -3.972 -6.283 -20.886 1.00 59.09 200 GLY A N 1
ATOM 1507 C CA . GLY A 1 200 ? -4.006 -7.446 -21.764 1.00 59.09 200 GLY A CA 1
ATOM 1508 C C . GLY A 1 200 ? -2.622 -7.866 -22.249 1.00 59.09 200 GLY A C 1
ATOM 1509 O O . GLY A 1 200 ? -1.796 -7.019 -22.565 1.00 59.09 200 GLY A O 1
ATOM 1510 N N . GLY A 1 201 ? -2.406 -9.176 -22.403 1.00 58.88 201 GLY A N 1
ATOM 1511 C CA . GLY A 1 201 ? -1.164 -9.756 -22.929 1.00 58.88 201 GLY A CA 1
ATOM 1512 C C . GLY A 1 201 ? -0.717 -9.130 -24.252 1.00 58.88 201 GLY A C 1
ATOM 1513 O O . GLY A 1 201 ? -1.403 -9.265 -25.265 1.00 58.88 201 GLY A O 1
ATOM 1514 N N . GLY A 1 202 ? 0.445 -8.469 -24.284 1.00 64.50 202 GLY A N 1
ATOM 1515 C CA . GLY A 1 202 ? 0.963 -7.874 -25.518 1.00 64.50 202 GLY A CA 1
ATOM 1516 C C . GLY A 1 202 ? 2.128 -6.899 -25.341 1.00 64.50 202 GLY A C 1
ATOM 1517 O O . GLY A 1 202 ? 2.646 -6.699 -24.248 1.00 64.50 202 GLY A O 1
ATOM 1518 N N . ARG A 1 203 ? 2.548 -6.270 -26.449 1.00 61.00 203 ARG A N 1
ATOM 1519 C CA . ARG A 1 203 ? 3.679 -5.318 -26.474 1.00 61.00 203 ARG A CA 1
ATOM 1520 C C . ARG A 1 203 ? 3.407 -4.000 -25.729 1.00 61.00 203 ARG A C 1
ATOM 1522 O O . ARG A 1 203 ? 4.358 -3.270 -25.490 1.00 61.00 203 ARG A O 1
ATOM 1529 N N . ASP A 1 204 ? 2.151 -3.710 -25.376 1.00 79.00 204 ASP A N 1
ATOM 1530 C CA . ASP A 1 204 ? 1.717 -2.432 -24.782 1.00 79.00 204 ASP A CA 1
ATOM 1531 C C . ASP A 1 204 ? 1.381 -2.518 -23.278 1.00 79.00 204 ASP A C 1
ATOM 1533 O O . ASP A 1 204 ? 0.954 -1.530 -22.688 1.00 79.00 204 ASP A O 1
ATOM 1537 N N . GLU A 1 205 ? 1.575 -3.672 -22.623 1.00 85.88 205 GLU A N 1
ATOM 1538 C CA . GLU A 1 205 ? 1.183 -3.858 -21.210 1.00 85.88 205 GLU A CA 1
ATOM 1539 C C . GLU A 1 205 ? 1.805 -2.827 -20.265 1.00 85.88 205 GLU A C 1
ATOM 1541 O O . GLU A 1 205 ? 1.134 -2.294 -19.385 1.00 85.88 205 GLU A O 1
ATOM 1546 N N . ARG A 1 206 ? 3.091 -2.519 -20.458 1.00 85.88 206 ARG A N 1
ATOM 1547 C CA . ARG A 1 206 ? 3.788 -1.518 -19.647 1.00 85.88 206 ARG A CA 1
ATOM 1548 C C . ARG A 1 206 ? 3.169 -0.133 -19.815 1.00 85.88 206 ARG A C 1
ATOM 1550 O O . ARG A 1 206 ? 2.984 0.565 -18.829 1.00 85.88 206 ARG A O 1
ATOM 1557 N N . ALA A 1 207 ? 2.854 0.269 -21.044 1.00 86.50 207 ALA A N 1
ATOM 1558 C CA . ALA A 1 207 ? 2.265 1.580 -21.286 1.00 86.50 207 ALA A CA 1
ATOM 1559 C C . ALA A 1 207 ? 0.833 1.654 -20.735 1.00 86.50 207 ALA A C 1
ATOM 1561 O O . ALA A 1 207 ? 0.422 2.702 -20.252 1.00 86.50 207 ALA A O 1
ATOM 1562 N N . GLN A 1 208 ? 0.082 0.545 -20.759 1.00 88.25 208 GLN A N 1
ATOM 1563 C CA . GLN A 1 208 ? -1.215 0.439 -20.081 1.00 88.25 208 GLN A CA 1
ATOM 1564 C C . GLN A 1 208 ? -1.071 0.623 -18.568 1.00 88.25 208 GLN A C 1
ATOM 1566 O O . GLN A 1 208 ? -1.800 1.424 -17.990 1.00 88.25 208 GLN A O 1
ATOM 1571 N N . LEU A 1 209 ? -0.098 -0.049 -17.944 1.00 90.94 209 LEU A N 1
ATOM 1572 C CA . LEU A 1 209 ? 0.217 0.141 -16.527 1.00 90.94 209 LEU A CA 1
ATOM 1573 C C . LEU A 1 209 ? 0.596 1.599 -16.222 1.00 90.94 209 LEU A C 1
ATOM 1575 O O . LEU A 1 209 ? 0.087 2.173 -15.269 1.00 90.94 209 LEU A O 1
ATOM 1579 N N . GLU A 1 210 ? 1.452 2.215 -17.038 1.00 90.44 210 GLU A N 1
ATOM 1580 C CA . GLU A 1 210 ? 1.876 3.611 -16.855 1.00 90.44 210 GLU A CA 1
ATOM 1581 C C . GLU A 1 210 ? 0.715 4.606 -17.019 1.00 90.44 210 GLU A C 1
ATOM 1583 O O . GLU A 1 210 ? 0.668 5.609 -16.303 1.00 90.44 210 GLU A O 1
ATOM 1588 N N . ARG A 1 211 ? -0.261 4.308 -17.891 1.00 89.00 211 ARG A N 1
ATOM 1589 C CA . ARG A 1 211 ? -1.520 5.0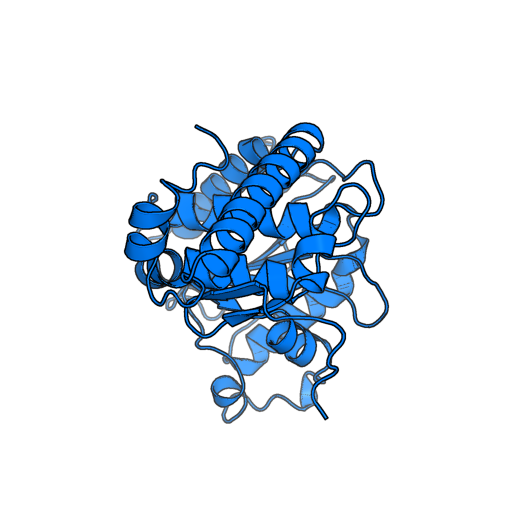67 -17.981 1.00 89.00 211 ARG A CA 1
ATOM 1590 C C . ARG A 1 211 ? -2.346 4.939 -16.703 1.00 89.00 211 ARG A C 1
ATOM 1592 O O . ARG A 1 211 ? -2.729 5.962 -16.151 1.00 89.00 211 ARG A O 1
ATOM 1599 N N . VAL A 1 212 ? -2.543 3.721 -16.193 1.00 92.25 212 VAL A N 1
ATOM 1600 C CA . VAL A 1 212 ? -3.279 3.496 -14.934 1.00 92.25 212 VAL A CA 1
ATOM 1601 C C . VAL A 1 212 ? -2.599 4.201 -13.760 1.00 92.25 212 VAL A C 1
ATOM 1603 O O . VAL A 1 212 ? -3.266 4.869 -12.974 1.00 92.25 212 VAL A O 1
ATOM 1606 N N . ILE A 1 213 ? -1.271 4.104 -13.659 1.00 93.12 213 ILE A N 1
ATOM 1607 C CA . ILE A 1 213 ? -0.489 4.820 -12.643 1.00 93.12 213 ILE A CA 1
ATOM 1608 C C . ILE A 1 213 ? -0.741 6.326 -12.745 1.00 93.12 213 ILE A C 1
ATOM 1610 O O . ILE A 1 213 ? -0.972 6.971 -11.726 1.00 93.12 213 ILE A O 1
ATOM 1614 N N . SER A 1 214 ? -0.733 6.873 -13.963 1.00 90.69 214 SER A N 1
ATOM 1615 C CA . SER A 1 214 ? -0.954 8.304 -14.176 1.00 90.69 214 SER A CA 1
ATOM 1616 C C . SER A 1 214 ? -2.355 8.736 -13.739 1.00 90.69 214 SER A C 1
ATOM 1618 O O . SER A 1 214 ? -2.493 9.676 -12.963 1.00 90.69 214 SER A O 1
ATOM 1620 N N . GLU A 1 215 ? -3.384 7.992 -14.146 1.00 90.88 215 GLU A N 1
ATOM 1621 C CA . GLU A 1 215 ? -4.778 8.253 -13.766 1.00 90.88 215 GLU A CA 1
ATOM 1622 C C . GLU A 1 215 ? -4.984 8.208 -12.244 1.00 90.88 215 GLU A C 1
ATOM 1624 O O . GLU A 1 215 ? -5.681 9.055 -11.685 1.00 90.88 215 GLU A O 1
ATOM 1629 N N . VAL A 1 216 ? -4.365 7.242 -11.555 1.00 93.38 216 VAL A N 1
ATOM 1630 C CA . VAL A 1 216 ? -4.459 7.130 -10.090 1.00 93.38 216 VAL A CA 1
ATOM 1631 C C . VAL A 1 216 ? -3.748 8.286 -9.397 1.00 93.38 216 VAL A C 1
ATOM 1633 O O . VAL A 1 216 ? -4.275 8.829 -8.430 1.00 93.38 216 VAL A O 1
ATOM 1636 N N . VAL A 1 217 ? -2.567 8.680 -9.869 1.00 92.31 217 VAL A N 1
ATOM 1637 C CA . VAL A 1 217 ? -1.811 9.789 -9.271 1.00 92.31 217 VAL A CA 1
ATOM 1638 C C . VAL A 1 217 ? -2.523 11.122 -9.484 1.00 92.31 217 VAL A C 1
ATOM 1640 O O . VAL A 1 217 ? -2.589 11.924 -8.556 1.00 92.31 217 VAL A O 1
ATOM 1643 N N . GLU A 1 218 ? -3.106 11.348 -10.661 1.00 90.81 218 GLU A N 1
ATOM 1644 C CA . GLU A 1 218 ? -3.917 12.539 -10.936 1.00 90.81 218 GLU A CA 1
ATOM 1645 C C . GLU A 1 218 ? -5.150 12.619 -10.032 1.00 90.81 218 GLU A C 1
ATOM 1647 O O . GLU A 1 218 ? -5.464 13.694 -9.522 1.00 90.81 218 GLU A O 1
ATOM 1652 N N . ALA A 1 219 ? -5.828 11.490 -9.806 1.00 91.19 219 ALA A N 1
ATOM 1653 C CA . ALA A 1 219 ? -7.036 11.446 -8.989 1.00 91.19 219 ALA A CA 1
ATOM 1654 C C . ALA A 1 219 ? -6.746 11.516 -7.479 1.00 91.19 219 ALA A C 1
ATOM 1656 O O . ALA A 1 219 ? -7.455 12.207 -6.748 1.00 91.19 219 ALA A O 1
ATOM 1657 N N . ASN A 1 220 ? -5.696 10.829 -7.015 1.00 93.06 220 ASN A N 1
ATOM 1658 C CA . ASN A 1 220 ? -5.504 10.527 -5.592 1.00 93.06 220 ASN A CA 1
ATOM 1659 C C . ASN A 1 220 ? -4.232 11.150 -4.991 1.00 93.06 220 ASN A C 1
ATOM 1661 O O . ASN A 1 220 ? -3.963 10.979 -3.805 1.00 93.06 220 ASN A O 1
ATOM 1665 N N . GLY A 1 221 ? -3.412 11.832 -5.793 1.00 90.94 221 GLY A N 1
ATOM 1666 C CA . GLY A 1 221 ? -2.060 12.249 -5.413 1.00 90.94 221 GLY A CA 1
ATOM 1667 C C . GLY A 1 221 ? -1.920 13.665 -4.852 1.00 90.94 221 GLY A C 1
ATOM 1668 O O . GLY A 1 221 ? -0.789 14.139 -4.760 1.00 90.94 221 GLY A O 1
ATOM 1669 N N . SER A 1 222 ? -3.015 14.364 -4.523 1.00 93.25 222 SER A N 1
ATOM 1670 C CA . SER A 1 222 ? -2.976 15.742 -3.993 1.00 93.25 222 SER A CA 1
ATOM 1671 C C . SER A 1 222 ? -3.156 15.799 -2.467 1.00 93.25 222 SER A C 1
ATOM 1673 O O . SER A 1 222 ? -3.945 15.014 -1.940 1.00 93.25 222 SER A O 1
ATOM 1675 N N . PRO A 1 223 ? -2.520 16.747 -1.745 1.00 95.88 223 PRO A N 1
ATOM 1676 C CA . PRO A 1 223 ? -2.673 16.877 -0.291 1.00 95.88 223 PRO A CA 1
ATOM 1677 C C . PRO A 1 223 ? -4.133 17.022 0.154 1.00 95.88 223 PRO A C 1
ATOM 1679 O O . PRO A 1 223 ? -4.559 16.366 1.099 1.00 95.88 223 PRO A O 1
ATOM 1682 N N . ALA A 1 224 ? -4.927 17.808 -0.582 1.00 95.44 224 ALA A N 1
ATOM 1683 C CA . ALA A 1 224 ? -6.347 18.007 -0.291 1.00 95.44 224 ALA A CA 1
ATOM 1684 C C . ALA A 1 224 ? -7.164 16.708 -0.411 1.00 95.44 224 ALA A C 1
ATOM 1686 O O . ALA A 1 224 ? -8.039 16.442 0.413 1.00 95.44 224 ALA A O 1
ATOM 1687 N N . PHE A 1 225 ? -6.870 15.879 -1.421 1.00 95.31 225 PHE A N 1
ATOM 1688 C CA . PHE A 1 225 ? -7.495 14.563 -1.539 1.00 95.31 225 PHE A CA 1
ATOM 1689 C C . PHE A 1 225 ? -7.087 13.661 -0.374 1.00 95.31 225 PHE A C 1
ATOM 1691 O O . PHE A 1 225 ? -7.941 13.018 0.226 1.00 95.31 225 PHE A O 1
ATOM 1698 N N . ILE A 1 226 ? -5.798 13.637 -0.030 1.00 96.62 226 ILE A N 1
ATOM 1699 C CA . ILE A 1 226 ? -5.256 12.796 1.041 1.00 96.62 226 ILE A CA 1
ATOM 1700 C C . ILE A 1 226 ? -5.866 13.142 2.407 1.00 96.62 226 ILE A C 1
ATOM 1702 O O . ILE A 1 226 ? -6.258 12.234 3.140 1.00 96.62 226 ILE A O 1
ATOM 1706 N N . GLU A 1 227 ? -6.034 14.427 2.725 1.00 95.94 227 GLU A N 1
ATOM 1707 C CA . GLU A 1 227 ? -6.695 14.878 3.957 1.00 95.94 227 GLU A CA 1
ATOM 1708 C C . GLU A 1 227 ? -8.165 14.416 4.028 1.00 95.94 227 GLU A C 1
ATOM 1710 O O . GLU A 1 227 ? -8.618 13.873 5.047 1.00 95.94 227 GLU A O 1
ATOM 1715 N N . SER A 1 228 ? -8.905 14.578 2.924 1.00 95.62 228 SER A N 1
ATOM 1716 C CA . SER A 1 228 ? -10.286 14.094 2.803 1.00 95.62 228 SER A CA 1
ATOM 1717 C C . SER A 1 228 ? -10.358 12.572 2.939 1.00 95.62 228 SER A C 1
ATOM 1719 O O . SER A 1 228 ? -1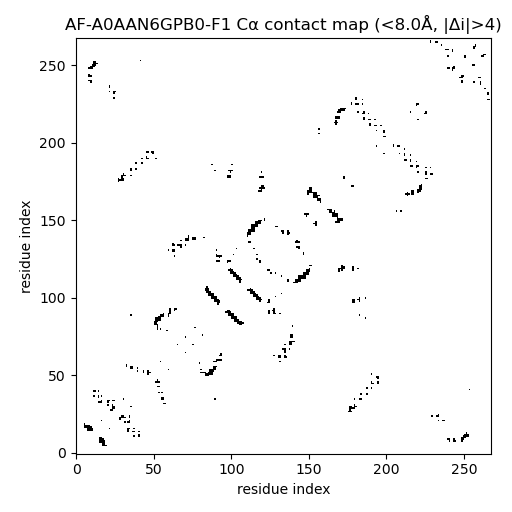1.170 12.052 3.705 1.00 95.62 228 SER A O 1
ATOM 1721 N N . TRP A 1 229 ? -9.459 11.855 2.263 1.00 96.12 229 TRP A N 1
ATOM 1722 C CA . TRP A 1 229 ? -9.404 10.398 2.276 1.00 96.12 229 TRP A CA 1
ATOM 1723 C C . TRP A 1 229 ? -9.111 9.862 3.683 1.00 96.12 229 TRP A C 1
ATOM 1725 O O . TRP A 1 229 ? -9.817 8.961 4.140 1.00 96.12 229 TRP A O 1
ATOM 1735 N N . ARG A 1 230 ? -8.146 10.454 4.415 1.00 96.56 230 ARG A N 1
ATOM 1736 C CA . ARG A 1 230 ? -7.879 10.121 5.831 1.00 96.56 230 ARG A CA 1
ATOM 1737 C C . ARG A 1 230 ? -9.153 10.257 6.655 1.00 96.56 230 ARG A C 1
ATOM 1739 O O . ARG A 1 230 ? -9.495 9.348 7.408 1.00 96.56 230 ARG A O 1
ATOM 1746 N N . SER A 1 231 ? -9.853 11.380 6.506 1.00 95.69 231 SER A N 1
ATOM 1747 C CA . SER A 1 231 ? -11.072 11.673 7.264 1.00 95.69 231 SER A CA 1
ATOM 1748 C C . SER A 1 231 ? -12.176 10.648 6.985 1.00 95.69 231 SER A C 1
ATOM 1750 O O . SER A 1 231 ? -12.756 10.104 7.927 1.00 95.69 231 SER A O 1
ATOM 1752 N N . SER A 1 232 ? -12.421 10.329 5.710 1.00 95.19 232 SER A N 1
ATOM 1753 C CA . SER A 1 232 ? -13.398 9.314 5.292 1.00 95.19 232 SER A CA 1
ATOM 1754 C C . SER A 1 232 ? -13.045 7.923 5.820 1.00 95.19 232 SER A C 1
ATOM 1756 O O . SER A 1 232 ? -13.904 7.238 6.381 1.00 95.19 232 SER A O 1
ATOM 1758 N N . PHE A 1 233 ? -11.782 7.509 5.687 1.00 95.75 233 PHE A N 1
ATOM 1759 C CA . PHE A 1 233 ? -11.337 6.183 6.117 1.00 95.75 233 PHE A CA 1
ATOM 1760 C C . PHE A 1 233 ? -11.362 6.037 7.635 1.00 95.75 233 PHE A C 1
ATOM 1762 O O . PHE A 1 233 ? -11.899 5.059 8.147 1.00 95.75 233 PHE A O 1
ATOM 1769 N N . CYS A 1 234 ? -10.895 7.051 8.367 1.00 96.31 234 CYS A N 1
ATOM 1770 C CA . CYS A 1 234 ? -10.984 7.100 9.824 1.00 96.31 234 CYS A CA 1
ATOM 1771 C C . CYS A 1 234 ? -12.438 7.000 10.304 1.00 96.31 234 CYS A C 1
ATOM 1773 O O . CYS A 1 234 ? -12.746 6.210 11.197 1.00 96.31 234 CYS A O 1
ATOM 1775 N N . ALA A 1 235 ? -13.355 7.749 9.681 1.00 95.06 235 ALA A N 1
ATOM 1776 C CA . ALA A 1 235 ? -14.772 7.690 10.023 1.00 95.06 235 ALA A CA 1
ATOM 1777 C C . ALA A 1 235 ? -15.372 6.297 9.778 1.00 95.06 235 ALA A C 1
ATOM 1779 O O . ALA A 1 235 ? -16.163 5.821 10.590 1.00 95.06 235 ALA A O 1
ATOM 1780 N N . TRP A 1 236 ? -14.996 5.629 8.687 1.00 94.38 236 TRP A N 1
ATOM 1781 C CA . TRP A 1 236 ? -15.486 4.286 8.391 1.00 94.38 236 TRP A CA 1
ATOM 1782 C C . TRP A 1 236 ? -14.904 3.232 9.339 1.00 94.38 236 TRP A C 1
ATOM 1784 O O . TRP A 1 236 ? -15.673 2.479 9.926 1.00 94.38 236 TRP A O 1
ATOM 1794 N N . VAL A 1 237 ? -13.595 3.244 9.602 1.00 95.06 237 VAL A N 1
ATOM 1795 C CA . VAL A 1 237 ? -12.954 2.344 10.582 1.00 95.06 237 VAL A CA 1
ATOM 1796 C C . VAL A 1 237 ? -13.531 2.537 11.993 1.00 95.06 237 VAL A C 1
ATOM 1798 O O . VAL A 1 237 ? -13.708 1.572 12.732 1.00 95.06 237 VAL A O 1
ATOM 1801 N N . ARG A 1 238 ? -13.912 3.761 12.377 1.00 95.31 238 ARG A N 1
ATOM 1802 C CA . ARG A 1 238 ? -14.602 3.994 13.658 1.00 95.31 238 ARG A CA 1
ATOM 1803 C C . ARG A 1 238 ? -16.009 3.404 13.706 1.00 95.31 238 ARG A C 1
ATOM 1805 O O . ARG A 1 238 ? -16.393 2.889 14.749 1.00 95.31 238 ARG A O 1
ATOM 1812 N N . LYS A 1 239 ? -16.754 3.395 12.595 1.00 93.81 239 LYS A N 1
ATOM 1813 C CA . LYS A 1 239 ? -18.047 2.686 12.539 1.00 93.81 239 LYS A CA 1
ATOM 1814 C C . LYS A 1 239 ? -17.880 1.188 12.782 1.00 93.81 239 LYS A C 1
ATOM 1816 O O . LYS A 1 239 ? -18.704 0.597 13.468 1.00 93.81 239 LYS A O 1
ATOM 1821 N N . TRP A 1 240 ? -16.804 0.590 12.265 1.00 94.12 240 TRP A N 1
ATOM 1822 C CA . TRP A 1 240 ? -16.483 -0.808 12.558 1.00 94.12 240 TRP A CA 1
ATOM 1823 C C . TRP A 1 240 ? -16.261 -1.035 14.054 1.00 94.12 240 TRP A C 1
ATOM 1825 O O . TRP A 1 240 ? -16.828 -1.963 14.623 1.00 94.12 240 TRP A O 1
ATOM 1835 N N . GLN A 1 241 ? -15.460 -0.178 14.693 1.00 95.00 241 GLN A N 1
ATOM 1836 C CA . GLN A 1 241 ? -15.198 -0.239 16.133 1.00 95.00 241 GLN A CA 1
ATOM 1837 C C . GLN A 1 241 ? -16.490 -0.091 16.956 1.00 95.00 241 GLN A C 1
ATOM 1839 O O . GLN A 1 241 ? -16.704 -0.824 17.920 1.00 95.00 241 GLN A O 1
ATOM 1844 N N . GLU A 1 242 ? -17.373 0.836 16.581 1.00 93.81 242 GLU A N 1
ATOM 1845 C CA . GLU A 1 242 ? -18.672 1.033 17.237 1.00 93.81 242 GLU A CA 1
ATOM 1846 C C . GLU A 1 242 ? -19.573 -0.207 17.125 1.00 93.81 242 GLU A C 1
ATOM 1848 O O . GLU A 1 242 ? -20.138 -0.642 18.130 1.00 93.81 242 GLU A O 1
ATOM 1853 N N . GLU A 1 243 ? -19.658 -0.812 15.939 1.00 93.44 243 GLU A N 1
ATOM 1854 C CA . GLU A 1 243 ? -20.425 -2.043 15.714 1.00 93.44 243 GLU A CA 1
ATOM 1855 C C . GLU A 1 243 ? -19.829 -3.239 16.470 1.00 93.44 243 GLU A C 1
ATOM 1857 O O . GLU A 1 243 ? -20.554 -4.046 17.061 1.00 93.44 243 GLU A O 1
ATOM 1862 N N . ALA A 1 244 ? -18.498 -3.332 16.521 1.00 92.75 244 ALA A N 1
ATOM 1863 C CA . ALA A 1 244 ? -17.803 -4.374 17.264 1.00 92.75 244 ALA A CA 1
ATOM 1864 C C . ALA A 1 244 ? -18.096 -4.308 18.772 1.00 92.75 244 ALA A C 1
ATOM 1866 O O . ALA A 1 244 ? -18.383 -5.322 19.411 1.00 92.75 244 ALA A O 1
ATOM 1867 N N . ASN A 1 245 ? -18.155 -3.099 19.332 1.00 89.25 245 ASN A N 1
ATOM 1868 C CA . ASN A 1 245 ? -18.557 -2.886 20.724 1.00 89.25 245 ASN A CA 1
ATOM 1869 C C . ASN A 1 245 ? -20.009 -3.326 21.014 1.00 89.25 245 ASN A C 1
ATOM 1871 O O . ASN A 1 245 ? -20.353 -3.600 22.167 1.00 89.25 245 ASN A O 1
ATOM 1875 N N . GLY A 1 246 ? -20.859 -3.409 19.985 1.00 84.94 246 GLY A N 1
ATOM 1876 C CA . GLY A 1 246 ? -22.240 -3.892 20.062 1.00 84.94 246 GLY A CA 1
ATOM 1877 C C . GLY A 1 246 ? -22.404 -5.416 19.979 1.00 84.94 246 GLY A C 1
ATOM 1878 O O . GLY A 1 246 ? -23.515 -5.908 20.190 1.00 84.94 246 GLY A O 1
ATOM 1879 N N . GLY A 1 247 ? -21.330 -6.169 19.710 1.00 78.44 247 GLY A N 1
ATOM 1880 C CA . GLY A 1 247 ? -21.351 -7.630 19.560 1.00 78.44 247 GLY A CA 1
ATOM 1881 C C . GLY A 1 247 ? -20.996 -8.149 18.160 1.00 78.44 247 GLY A C 1
ATOM 1882 O O . GLY A 1 247 ? -20.957 -9.369 17.984 1.00 78.44 247 GLY A O 1
ATOM 1883 N N . GLY A 1 248 ? -20.718 -7.263 17.192 1.00 73.88 248 GLY A N 1
ATOM 1884 C CA . GLY A 1 248 ? -19.894 -7.583 16.018 1.00 73.88 248 GLY A CA 1
ATOM 1885 C C . GLY A 1 248 ? -18.416 -7.700 16.420 1.00 73.88 248 GLY A C 1
ATOM 1886 O O . GLY A 1 248 ? -18.099 -7.711 17.604 1.00 73.88 248 GLY A O 1
ATOM 1887 N N . GLY A 1 249 ? -17.468 -7.738 15.489 1.00 83.25 249 GLY A N 1
ATOM 1888 C CA . GLY A 1 249 ? -16.040 -7.596 15.838 1.00 83.25 249 GLY A CA 1
ATOM 1889 C C . GLY A 1 249 ? -15.128 -8.675 15.283 1.00 83.25 249 GLY A C 1
ATOM 1890 O O . GLY A 1 249 ? -13.912 -8.563 15.416 1.00 83.25 249 GLY A O 1
ATOM 1891 N N . VAL A 1 250 ? -15.690 -9.693 14.637 1.00 92.12 250 VAL A N 1
ATOM 1892 C CA . VAL A 1 250 ? -14.939 -10.626 13.798 1.00 92.12 250 VAL A CA 1
ATOM 1893 C C . VAL A 1 250 ? -15.695 -10.779 12.491 1.00 92.12 250 VAL A C 1
ATOM 1895 O O . VAL A 1 250 ? -16.850 -11.201 12.497 1.00 92.12 250 VAL A O 1
ATOM 1898 N N . TRP A 1 251 ? -15.032 -10.426 11.399 1.00 93.00 251 TRP A N 1
ATOM 1899 C CA . TRP A 1 251 ? -15.544 -10.541 10.041 1.00 93.00 251 TRP A CA 1
ATOM 1900 C C . TRP A 1 251 ? -14.504 -11.254 9.183 1.00 93.00 251 TRP A C 1
ATOM 1902 O O . TRP A 1 251 ? -13.313 -10.969 9.282 1.00 93.00 251 TRP A O 1
ATOM 1912 N N . ASP A 1 252 ? -14.932 -12.169 8.326 1.00 91.38 252 ASP A N 1
ATOM 1913 C CA . ASP A 1 252 ? -14.011 -12.883 7.433 1.00 91.38 252 ASP A CA 1
ATOM 1914 C C . ASP A 1 252 ? -14.110 -12.369 5.996 1.00 91.38 252 ASP A C 1
ATOM 1916 O O . ASP A 1 252 ? -13.197 -12.588 5.198 1.00 91.38 252 ASP A O 1
ATOM 1920 N N . LYS A 1 253 ? -15.209 -11.682 5.655 1.00 90.44 253 LYS A N 1
ATOM 1921 C CA . LYS A 1 253 ? -15.491 -11.243 4.286 1.00 90.44 253 LYS A CA 1
ATOM 1922 C C . LYS A 1 253 ? -16.021 -9.824 4.210 1.00 90.44 253 LYS A C 1
ATOM 1924 O O . LYS A 1 253 ? -16.725 -9.352 5.103 1.00 90.44 253 LYS A O 1
ATOM 1929 N N . MET A 1 254 ? -15.723 -9.159 3.097 1.00 88.88 254 MET A N 1
ATOM 1930 C CA . MET A 1 254 ? -16.160 -7.785 2.863 1.00 88.88 254 MET A CA 1
ATOM 1931 C C . MET A 1 254 ? -17.688 -7.672 2.786 1.00 88.88 254 MET A C 1
ATOM 1933 O O . MET A 1 254 ? -18.242 -6.672 3.231 1.00 88.88 254 MET A O 1
ATOM 1937 N N . GLU A 1 255 ? -18.403 -8.690 2.298 1.00 90.31 255 GLU A N 1
ATOM 1938 C CA . GLU A 1 255 ? -19.871 -8.658 2.258 1.00 90.31 255 GLU A CA 1
ATOM 1939 C C . GLU A 1 255 ? -20.489 -8.542 3.655 1.00 90.31 255 GLU A C 1
ATOM 1941 O O . GLU A 1 255 ? -21.472 -7.825 3.821 1.00 90.31 255 GLU A O 1
ATOM 1946 N N . GLU A 1 256 ? -19.895 -9.195 4.658 1.00 90.88 256 GLU A N 1
ATOM 1947 C CA . GLU A 1 256 ? -20.375 -9.168 6.046 1.00 90.88 256 GLU A CA 1
ATOM 1948 C C . GLU A 1 256 ? -20.194 -7.774 6.660 1.00 90.88 256 GLU A C 1
ATOM 1950 O O . GLU A 1 256 ? -21.068 -7.262 7.361 1.00 90.88 256 GLU A O 1
ATOM 1955 N N . VAL A 1 257 ? -19.069 -7.130 6.342 1.00 89.25 257 VAL A N 1
ATOM 1956 C CA . VAL A 1 257 ? -18.801 -5.739 6.713 1.00 89.25 257 VAL A CA 1
ATOM 1957 C C . VAL A 1 257 ? -19.810 -4.807 6.049 1.00 89.25 257 VAL A C 1
ATOM 1959 O O . VAL A 1 257 ? -20.379 -3.941 6.711 1.00 89.25 257 VAL A O 1
ATOM 1962 N N . VAL A 1 258 ? -20.028 -4.955 4.740 1.00 89.75 258 VAL A N 1
ATOM 1963 C CA . VAL A 1 258 ? -20.940 -4.093 3.976 1.00 89.75 258 VAL A CA 1
ATOM 1964 C C . VAL A 1 258 ? -22.381 -4.259 4.452 1.00 89.75 258 VAL A C 1
ATOM 1966 O O . VAL A 1 258 ? -23.111 -3.271 4.522 1.00 89.75 258 VAL A O 1
ATOM 1969 N N . GLU A 1 259 ? -22.792 -5.475 4.813 1.00 89.81 259 GLU A N 1
ATOM 1970 C CA . GLU A 1 259 ? -24.103 -5.739 5.408 1.00 89.81 259 GLU A CA 1
ATOM 1971 C C . GLU A 1 259 ? -24.270 -5.025 6.757 1.00 89.81 259 GLU A C 1
ATOM 1973 O O . GLU A 1 259 ? -25.317 -4.424 7.002 1.00 89.81 259 GLU A O 1
ATOM 1978 N N . ALA A 1 260 ? -23.234 -5.034 7.601 1.00 87.94 260 ALA A N 1
ATOM 1979 C CA . ALA A 1 260 ? -23.278 -4.408 8.920 1.00 87.94 260 ALA A CA 1
ATOM 1980 C C . ALA A 1 260 ? -23.165 -2.872 8.869 1.00 87.94 260 ALA A C 1
ATOM 1982 O O . ALA A 1 260 ? -23.860 -2.164 9.595 1.00 87.94 260 ALA A O 1
ATOM 1983 N N . LEU A 1 261 ? -22.294 -2.338 8.009 1.00 88.50 261 LEU A N 1
ATOM 1984 C CA . LEU A 1 261 ? -21.818 -0.949 8.094 1.00 88.50 261 LEU A CA 1
ATOM 1985 C C . LEU A 1 261 ? -22.156 -0.102 6.865 1.00 88.50 261 LEU A C 1
ATOM 1987 O O . LEU A 1 261 ? -21.956 1.119 6.870 1.00 88.50 261 LEU A O 1
ATOM 1991 N N . GLY A 1 262 ? -22.672 -0.738 5.815 1.00 86.62 262 GLY A N 1
ATOM 1992 C CA . GLY A 1 262 ? -22.799 -0.158 4.487 1.00 86.62 262 GLY A CA 1
ATOM 1993 C C . GLY A 1 262 ? -21.493 -0.222 3.682 1.00 86.62 262 GLY A C 1
ATOM 1994 O O . GLY A 1 262 ? -20.434 -0.588 4.200 1.00 86.62 262 GLY A O 1
ATOM 1995 N N . PRO A 1 263 ? -21.553 0.132 2.387 1.00 83.94 263 PRO A N 1
ATOM 1996 C CA . PRO A 1 263 ? -20.402 0.053 1.498 1.00 83.94 263 PRO A CA 1
ATOM 1997 C C . PRO A 1 263 ? -19.265 0.975 1.948 1.00 83.94 263 PRO A C 1
ATOM 1999 O O . PRO A 1 263 ? -19.494 2.106 2.387 1.00 83.94 263 PRO A O 1
ATOM 2002 N N . TRP A 1 264 ? -18.027 0.509 1.772 1.00 80.69 264 TRP A N 1
ATOM 2003 C CA . TRP A 1 264 ? -16.870 1.396 1.754 1.00 80.69 264 TRP A CA 1
ATOM 2004 C C . TRP A 1 264 ? -16.928 2.239 0.485 1.00 80.69 264 TRP A C 1
ATOM 2006 O O . TRP A 1 264 ? -16.822 1.719 -0.622 1.00 80.69 264 TRP A O 1
ATOM 2016 N N . ALA A 1 265 ? -17.117 3.541 0.647 1.00 63.78 265 ALA A N 1
ATOM 2017 C CA . ALA A 1 265 ? -17.060 4.500 -0.442 1.00 63.78 265 ALA A CA 1
ATOM 2018 C C . ALA A 1 265 ? -16.089 5.599 -0.014 1.00 63.78 265 ALA A C 1
ATOM 2020 O O . ALA A 1 265 ? -16.533 6.576 0.594 1.00 63.78 265 ALA A O 1
ATOM 2021 N N . PRO A 1 266 ? -14.769 5.435 -0.253 1.00 55.50 266 PRO A N 1
ATOM 2022 C CA . PRO A 1 266 ? -13.818 6.470 0.105 1.00 55.50 266 PRO A CA 1
ATOM 2023 C C . PRO A 1 266 ? -14.228 7.786 -0.538 1.00 55.50 266 PRO A C 1
ATOM 2025 O O . PRO A 1 266 ? -14.257 8.761 0.193 1.00 55.50 266 PRO A O 1
ATOM 2028 N N . HIS A 1 267 ? -14.630 7.778 -1.819 1.00 45.41 267 HIS A N 1
ATOM 2029 C CA . HIS A 1 267 ? -15.304 8.858 -2.548 1.00 45.41 267 HIS A CA 1
ATOM 2030 C C . HIS A 1 267 ? -15.920 8.284 -3.850 1.00 45.41 267 HIS A C 1
ATOM 2032 O O . HIS A 1 267 ? -15.181 7.752 -4.678 1.00 45.41 267 HIS A O 1
ATOM 2038 N N . GLU A 1 268 ? -17.250 8.362 -4.015 1.00 38.53 268 GLU A N 1
ATOM 2039 C CA . GLU A 1 268 ? -17.863 8.600 -5.342 1.00 38.53 268 GLU A CA 1
ATOM 2040 C C . GLU A 1 268 ? -17.535 10.027 -5.805 1.00 38.53 268 GLU A C 1
ATOM 2042 O O . GLU A 1 268 ? -17.412 10.912 -4.920 1.00 38.53 268 GLU A O 1
#

InterPro domains:
  IPR003653 Ulp1 protease family, C-terminal catalytic domain [PS50600] (15-190)
  IPR038765 Papain-like cysteine peptidase superfamily [SSF54001] (6-194)
  IPR044613 NEDD8-specific protease 1/2-like [PTHR46468] (4-201)

pLDDT: mean 86.76, std 15.15, range [31.95, 98.44]

Mean predicted aligned error: 6.37 Å

Foldseek 3Di:
DPDPPWAFLFDEQNQTDIPVQLCQLDPPHAHDQSVLVVLCSQLVVLCVLLQEAEFGQVLLVVLLPDDLVPQQLVCLCVVGPHHTQKYKYFWDHPPDSFTKIKIWGDHPPALEIEIEIGHLAPPRCVSSNVSSQSSVSSNNRGHYDDYHYQADVAGQLDPDPDDRPRQAHQHHAPDDHLSVLLSSQLVVQLSVLSSVDCCDDDPCSVVSSSVSSRVSSNVQRDNVNSVLLSVLVSVQVVLSSVVVVVVHRYYHDPVVSCVRRNDRPSDD

Radius of gyration: 18.52 Å; Cα contacts (8 Å, |Δi|>4): 462; chains: 1; bounding box: 48×41×58 Å

Secondary structure (DSSP, 8-state):
---TTS-EEEEETTEEEEHHHHHTTSTTPPPPHHHHHHHHHHHHHHHHHTTEEE--HHHHHHHHHS-GGG--HHHHTTTS----SEEEEEEE-TT---EEEEEEE--TT-SEEEEEEE-TTTTTTHHHHHHHHHHHHHHTT-EEPPPEE-STT---S-SSTT----PPPPPPPSSSSTHHHHHHHHHHHHHHHHHHS---SSTTHHHHHHHHHHHHHHHH-SHHHHHHHHHHHHHHHHHHHHHHHTT--EESSHHHHHHHH----S--

Organism: NCBI:txid155126

Solvent-accessible surface area (backbone atoms only — not comparable to full-atom values): 14709 Å² total; per-residue (Å²): 128,86,65,92,85,60,54,75,33,36,32,43,61,92,43,72,40,36,51,68,49,61,52,19,49,41,88,88,32,57,52,47,64,59,54,55,46,51,52,45,56,74,41,41,68,57,23,51,78,50,41,32,32,77,49,49,50,71,58,39,47,50,42,53,67,52,58,64,92,73,42,49,43,94,56,33,48,78,79,49,80,77,89,38,41,30,34,40,32,50,42,54,31,100,88,48,93,55,38,24,32,35,39,38,39,35,47,90,93,45,66,46,33,45,34,39,36,44,35,42,63,66,70,77,49,51,66,36,50,53,41,33,45,46,34,52,18,39,20,66,72,35,42,62,51,79,71,39,56,35,18,90,82,39,38,68,87,49,94,55,95,84,58,86,54,82,34,37,50,32,42,58,56,90,66,96,30,52,39,36,46,51,38,51,48,46,50,54,40,47,42,57,51,48,54,73,42,82,72,52,94,64,98,54,35,66,59,49,49,54,48,53,53,28,56,35,28,65,72,45,24,40,55,73,48,39,55,51,43,41,53,42,50,40,56,50,57,47,51,51,37,57,46,17,75,74,74,55,38,75,41,76,48,70,66,60,47,32,72,74,72,45,75,91,65,78,72,131